Protein AF-A0AB36J383-F1 (afdb_monomer_lite)

pLDDT: mean 84.08, std 19.41, range [30.25, 98.44]

Radius of gyration: 84.22 Å; chains: 1; bounding box: 185×67×199 Å

Sequence (248 aa):
MITEPAKTFTRMFRGYDPAAVDAHIEVLTTKQKLLLDDVESLRARLRESGDETAALRKEVAVLTDTSPSPHAMQKRMAKMLRRAVDEVSEMQAEAKTEAEALIAAAEAEAEATRRRREEMLADMAAQQKALEAEYQETKEKLEAELATLRDDAERAREQLLADAKQRADRDRDEARRAVDVASQQRIKILEHLMGVYRDLEAVPGALEAAYQERDNLSERNSETSHETSHETNSAVPLDGKVGAGSTH

Structure (mmCIF, N/CA/C/O backbone):
data_AF-A0AB36J383-F1
#
_entry.id   AF-A0AB36J383-F1
#
loop_
_atom_site.group_PDB
_atom_site.id
_atom_site.type_symbol
_atom_site.label_atom_id
_atom_site.label_alt_id
_atom_site.label_comp_id
_atom_site.label_asym_id
_atom_site.label_entity_id
_atom_site.label_seq_id
_atom_site.pdbx_PDB_ins_code
_atom_site.Cartn_x
_atom_site.Cartn_y
_atom_site.Cartn_z
_atom_site.occupancy
_atom_site.B_iso_or_equiv
_atom_site.auth_seq_id
_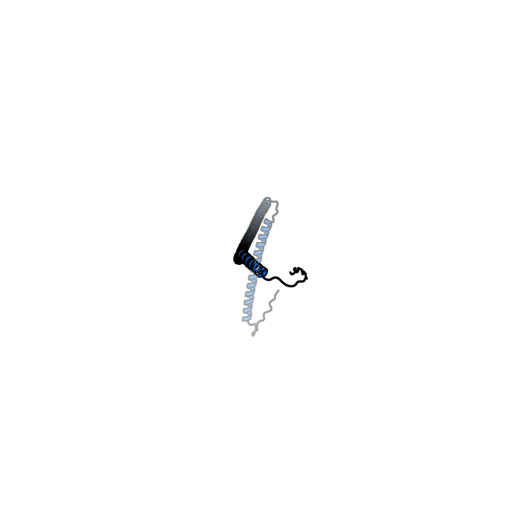atom_site.auth_comp_id
_atom_site.auth_asym_id
_atom_site.auth_atom_id
_atom_site.pdbx_PDB_model_num
ATOM 1 N N . MET A 1 1 ? -74.004 -1.381 41.216 1.00 37.06 1 MET A N 1
ATOM 2 C CA . MET A 1 1 ? -74.380 -2.789 41.468 1.00 37.06 1 MET A CA 1
ATOM 3 C C . MET A 1 1 ? -74.933 -3.353 40.175 1.00 37.06 1 MET A C 1
ATOM 5 O O . MET A 1 1 ? -75.734 -2.665 39.557 1.00 37.06 1 MET A O 1
ATOM 9 N N . ILE A 1 2 ? -74.499 -4.540 39.750 1.00 44.25 2 ILE A N 1
ATOM 10 C CA . ILE A 1 2 ? -75.071 -5.222 38.582 1.00 44.25 2 ILE A CA 1
ATOM 11 C C . ILE A 1 2 ? -76.171 -6.138 39.119 1.00 44.25 2 ILE A C 1
ATOM 13 O O . ILE A 1 2 ? -75.876 -7.161 39.728 1.00 44.25 2 ILE A O 1
ATOM 17 N N . THR A 1 3 ? -77.431 -5.729 38.982 1.00 47.28 3 THR A N 1
ATOM 18 C CA . THR A 1 3 ? -78.583 -6.551 39.373 1.00 47.28 3 THR A CA 1
ATOM 19 C C . THR A 1 3 ? -78.946 -7.473 38.219 1.00 47.28 3 THR A C 1
ATOM 21 O O . THR A 1 3 ? -79.271 -6.990 37.133 1.00 47.28 3 THR A O 1
ATOM 24 N N . GLU A 1 4 ? -78.892 -8.785 38.436 1.00 60.91 4 GLU A N 1
ATOM 25 C CA . GLU A 1 4 ? -79.296 -9.754 37.414 1.00 60.91 4 GLU A CA 1
ATOM 26 C C . GLU A 1 4 ? -80.802 -9.636 37.113 1.00 60.91 4 GLU A C 1
ATOM 28 O O . GLU A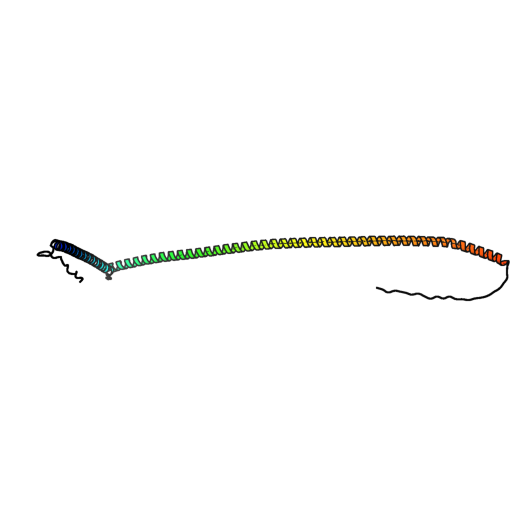 1 4 ? -81.595 -9.402 38.032 1.00 60.91 4 GLU A O 1
ATOM 33 N N . PRO A 1 5 ? -81.222 -9.767 35.841 1.00 64.38 5 PRO A N 1
ATOM 34 C CA . PRO A 1 5 ? -82.627 -9.655 35.466 1.00 64.38 5 PRO A CA 1
ATOM 35 C C . PRO A 1 5 ? -83.448 -10.809 36.056 1.00 64.38 5 PRO A C 1
ATOM 37 O O . PRO A 1 5 ? -83.004 -11.957 36.088 1.00 64.38 5 PRO A O 1
ATOM 40 N N . ALA A 1 6 ? -84.671 -10.507 36.499 1.00 65.19 6 ALA A N 1
ATOM 41 C CA . ALA A 1 6 ? -85.545 -11.478 37.150 1.00 65.19 6 ALA A CA 1
ATOM 42 C C . ALA A 1 6 ? -85.875 -12.667 36.226 1.00 65.19 6 ALA A C 1
ATOM 44 O O . ALA A 1 6 ? -86.450 -12.498 35.149 1.00 65.19 6 ALA A O 1
ATOM 45 N N . LYS A 1 7 ? -85.526 -13.882 36.666 1.00 72.44 7 LYS A N 1
ATOM 46 C CA . LYS A 1 7 ? -85.796 -15.133 35.948 1.00 72.44 7 LYS A CA 1
ATOM 47 C C . LYS A 1 7 ? -87.303 -15.419 35.931 1.00 72.44 7 LYS A C 1
ATOM 49 O O . LYS A 1 7 ? -87.948 -15.424 36.977 1.00 72.44 7 LYS A O 1
ATOM 54 N N . THR A 1 8 ? -87.860 -15.695 34.755 1.00 75.62 8 THR A N 1
ATOM 55 C CA . THR A 1 8 ? -89.252 -16.136 34.591 1.00 75.62 8 THR A CA 1
ATOM 56 C C . THR A 1 8 ? -89.318 -17.651 34.391 1.00 75.62 8 THR A C 1
ATOM 58 O O . THR A 1 8 ? -88.531 -18.223 33.638 1.00 75.62 8 THR A O 1
ATOM 61 N N . PHE A 1 9 ? -90.262 -18.305 35.072 1.00 83.06 9 PHE A N 1
ATOM 62 C CA . PHE A 1 9 ? -90.496 -19.750 34.984 1.00 83.06 9 PHE A CA 1
ATOM 63 C C . PHE A 1 9 ? -91.783 -20.056 34.218 1.00 83.06 9 PHE A C 1
ATOM 65 O O . PHE A 1 9 ? -92.782 -19.340 34.347 1.00 83.06 9 PHE A O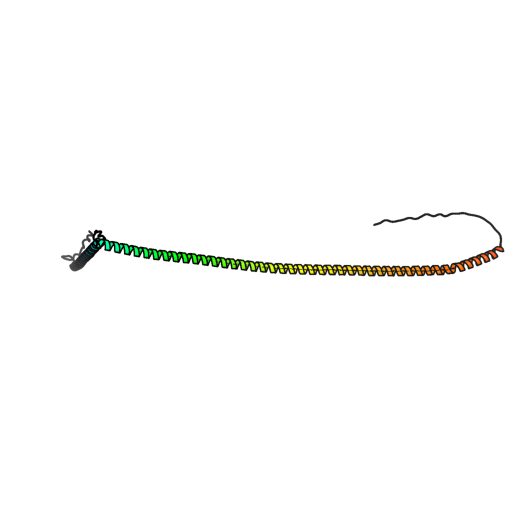 1
ATOM 72 N N . THR A 1 10 ? -91.781 -21.153 33.463 1.00 81.75 10 THR A N 1
ATOM 73 C CA . THR A 1 10 ? -92.971 -21.669 32.778 1.00 81.75 10 THR A CA 1
ATOM 74 C C . THR A 1 10 ? -94.040 -22.069 33.799 1.00 81.75 10 THR A C 1
ATOM 76 O O . THR A 1 10 ? -93.737 -22.667 34.834 1.00 81.75 10 THR A O 1
ATOM 79 N N . ARG A 1 11 ? -95.304 -21.727 33.525 1.00 77.88 11 ARG A N 1
ATOM 80 C CA . ARG A 1 11 ? -96.448 -22.096 34.372 1.00 77.88 11 ARG A CA 1
ATOM 81 C C . ARG A 1 11 ? -97.100 -23.383 33.880 1.00 77.88 11 ARG A C 1
ATOM 83 O O . ARG A 1 11 ? -97.378 -23.516 32.692 1.00 77.88 11 ARG A O 1
ATOM 90 N N . MET A 1 12 ? -97.398 -24.279 34.812 1.00 77.94 12 MET A N 1
ATOM 91 C CA . MET A 1 12 ? -98.223 -25.470 34.609 1.00 77.94 12 MET A CA 1
ATOM 92 C C . MET A 1 12 ? -99.542 -25.341 35.387 1.00 77.94 12 MET A C 1
ATOM 94 O O . MET A 1 12 ? -99.770 -24.368 36.112 1.00 77.94 12 MET A O 1
ATOM 98 N N . PHE A 1 13 ? -100.453 -26.303 35.226 1.00 68.75 13 PHE A N 1
ATOM 99 C CA . PHE A 1 13 ? -101.738 -26.278 35.926 1.00 68.75 13 PHE A CA 1
ATOM 100 C C . PHE A 1 13 ? -101.525 -26.229 37.452 1.00 68.75 13 PHE A C 1
ATOM 102 O O . PHE A 1 13 ? -100.988 -27.162 38.041 1.00 68.75 13 PHE A O 1
ATOM 109 N N . ARG A 1 14 ? -101.974 -25.130 38.078 1.00 72.75 14 ARG A N 1
ATOM 110 C CA . ARG A 1 14 ? -101.832 -24.795 39.514 1.00 72.75 14 ARG A CA 1
ATOM 111 C C . ARG A 1 14 ? -100.426 -24.394 40.011 1.00 72.75 14 ARG A C 1
ATOM 113 O O . ARG A 1 14 ? -100.256 -24.317 41.224 1.00 72.75 14 ARG A O 1
ATOM 120 N N . GLY A 1 15 ? -99.454 -24.053 39.156 1.00 83.62 15 GLY A N 1
ATOM 121 C CA . GLY A 1 15 ? -98.155 -23.559 39.651 1.00 83.62 15 GLY A CA 1
ATOM 122 C C . GLY A 1 15 ? -97.123 -23.152 38.596 1.00 83.62 15 GLY A C 1
ATOM 123 O O . GLY A 1 15 ? -97.417 -23.066 37.406 1.00 83.62 15 GLY A O 1
ATOM 124 N N . TYR A 1 16 ? -95.893 -22.901 39.047 1.00 87.38 16 TYR A N 1
ATOM 125 C CA . TYR A 1 16 ? -94.706 -22.974 38.188 1.00 87.38 16 TYR A CA 1
ATOM 126 C C . TYR A 1 16 ? -94.271 -24.436 38.046 1.00 87.38 16 TYR A C 1
ATOM 128 O O . TYR A 1 16 ? -94.631 -25.263 38.882 1.00 87.38 16 TYR A O 1
ATOM 136 N N . ASP A 1 17 ? -93.516 -24.754 36.997 1.00 86.38 17 ASP A N 1
ATOM 137 C CA . ASP A 1 17 ? -92.866 -26.060 36.867 1.00 86.38 17 ASP A CA 1
ATOM 138 C C . ASP A 1 17 ? -91.877 -26.288 38.034 1.00 86.38 17 ASP A C 1
ATOM 140 O O . ASP A 1 17 ? -90.892 -25.548 38.125 1.00 86.38 17 ASP A O 1
ATOM 144 N N . PRO A 1 18 ? -92.118 -27.269 38.932 1.00 84.69 18 PRO A N 1
ATOM 145 C CA . PRO A 1 18 ? -91.258 -27.489 40.090 1.00 84.69 18 PRO A CA 1
ATOM 146 C C . PRO A 1 18 ? -89.840 -27.887 39.677 1.00 84.69 18 PRO A C 1
ATOM 148 O O . PRO A 1 18 ? -88.890 -27.361 40.242 1.00 84.69 18 PRO A O 1
ATOM 151 N N . ALA A 1 19 ? -89.670 -28.702 38.628 1.00 85.00 19 ALA A N 1
ATOM 152 C CA . ALA A 1 19 ? -88.347 -29.149 38.194 1.00 85.00 19 ALA A CA 1
ATOM 153 C C . ALA A 1 19 ? -87.480 -27.979 37.692 1.00 85.00 19 ALA A C 1
ATOM 155 O O . ALA A 1 19 ? -86.286 -27.911 37.981 1.00 85.00 19 ALA A O 1
ATOM 156 N N . ALA A 1 20 ? -88.087 -27.020 36.986 1.00 84.62 20 ALA A N 1
ATOM 157 C CA . ALA A 1 20 ? -87.402 -25.809 36.536 1.00 84.62 20 ALA A CA 1
ATOM 158 C C . ALA A 1 20 ? -87.056 -24.849 37.691 1.00 84.62 20 ALA A C 1
ATOM 160 O O . ALA A 1 20 ? -86.041 -24.152 37.618 1.00 84.62 20 ALA A O 1
ATOM 161 N N . VAL A 1 21 ? -87.886 -24.796 38.739 1.00 88.19 21 VAL A N 1
ATOM 162 C CA . VAL A 1 21 ? -87.641 -23.978 39.938 1.00 88.19 21 VAL A CA 1
ATOM 163 C C . VAL A 1 21 ? -86.549 -24.599 40.807 1.00 88.19 21 VAL A C 1
ATOM 165 O O . VAL A 1 21 ? -85.600 -23.898 41.155 1.00 88.19 21 VAL A O 1
ATOM 168 N N . ASP A 1 22 ? -86.624 -25.899 41.091 1.00 88.25 22 ASP A N 1
ATOM 169 C CA . ASP A 1 22 ? -85.655 -26.619 41.922 1.00 88.25 22 ASP A CA 1
ATOM 170 C C . ASP A 1 22 ? -84.254 -26.579 41.294 1.00 88.25 22 ASP A C 1
ATOM 172 O O . ASP A 1 22 ? -83.299 -26.165 41.950 1.00 88.25 22 ASP A O 1
ATOM 176 N N . ALA A 1 23 ? -84.136 -26.836 39.984 1.00 87.44 23 ALA A N 1
ATOM 177 C CA . ALA A 1 23 ? -82.872 -26.688 39.258 1.00 87.44 23 ALA A CA 1
ATOM 178 C C . ALA A 1 23 ? -82.306 -25.251 39.314 1.00 87.44 23 ALA A C 1
ATOM 180 O O . ALA A 1 23 ? -81.091 -25.049 39.301 1.00 87.44 23 ALA A O 1
ATOM 181 N N . HIS A 1 24 ? -83.159 -24.221 39.399 1.00 88.56 24 HIS A N 1
ATOM 182 C CA . HIS A 1 24 ? -82.689 -22.845 39.579 1.00 88.56 24 HIS A CA 1
ATOM 183 C C . HIS A 1 24 ? -82.267 -22.546 41.023 1.00 88.56 24 HIS A C 1
ATOM 185 O O . HIS A 1 24 ? -81.306 -21.803 41.223 1.00 88.56 24 HIS A O 1
ATOM 191 N N . ILE A 1 25 ? -82.932 -23.136 42.020 1.00 91.44 25 ILE A N 1
ATOM 192 C CA . ILE A 1 25 ? -82.521 -23.066 43.429 1.00 91.44 25 ILE A CA 1
ATOM 193 C C . ILE A 1 25 ? -81.164 -23.758 43.615 1.00 91.44 25 ILE A C 1
ATOM 195 O O . ILE A 1 25 ? -80.295 -23.212 44.294 1.00 91.44 25 ILE A O 1
ATOM 199 N N . GLU A 1 26 ? -80.919 -24.893 42.960 1.00 92.31 26 GLU A N 1
ATOM 200 C CA . GLU A 1 26 ? -79.601 -25.539 42.938 1.00 92.31 26 GLU A CA 1
ATOM 201 C C . GLU A 1 26 ? -78.532 -24.616 42.334 1.00 92.31 26 GLU A C 1
ATOM 203 O O . GLU A 1 26 ? -77.522 -24.350 42.984 1.00 92.31 26 GLU A O 1
ATOM 208 N N . VAL A 1 27 ? -78.783 -24.015 41.164 1.00 90.69 27 VAL A N 1
ATOM 209 C CA . VAL A 1 27 ? -77.848 -23.053 40.544 1.00 90.69 27 VAL A CA 1
ATOM 210 C C . VAL A 1 27 ? -77.588 -21.835 41.444 1.00 90.69 27 VAL A C 1
ATOM 212 O O . VAL A 1 27 ? -76.434 -21.422 41.607 1.00 90.69 27 VAL A O 1
ATOM 215 N N . LEU A 1 28 ? -78.625 -21.264 42.068 1.00 92.12 28 LEU A N 1
ATOM 216 C CA . LEU A 1 28 ? -78.482 -20.131 42.988 1.00 92.12 28 LEU A CA 1
ATOM 217 C C . LEU A 1 28 ? -77.728 -20.512 44.265 1.00 92.12 28 LEU A C 1
ATOM 219 O O . LEU A 1 28 ? -76.883 -19.741 44.710 1.00 92.12 28 LEU A O 1
ATOM 223 N N . THR A 1 29 ? -77.973 -21.692 44.836 1.00 93.56 29 THR A N 1
ATOM 224 C CA . THR A 1 29 ? -77.274 -22.147 46.048 1.00 93.56 29 THR A CA 1
ATOM 225 C C . THR A 1 29 ? -75.822 -22.532 45.767 1.00 93.56 29 THR A C 1
ATOM 227 O O . THR A 1 29 ? -74.959 -22.216 46.585 1.00 93.56 29 THR A O 1
ATOM 230 N N . THR A 1 30 ? -75.499 -23.113 44.604 1.00 94.44 30 THR A N 1
ATOM 231 C CA . THR A 1 30 ? -74.097 -23.303 44.184 1.00 94.44 30 THR A CA 1
ATOM 232 C C . THR A 1 30 ? -73.389 -21.971 43.954 1.00 94.44 30 THR A C 1
ATOM 234 O O . THR A 1 30 ? -72.262 -21.794 44.410 1.00 94.44 30 THR A O 1
ATOM 237 N N . LYS A 1 31 ? -74.064 -20.995 43.332 1.00 93.88 31 LYS A N 1
ATOM 238 C CA . LYS A 1 31 ? -73.521 -19.646 43.127 1.00 93.88 31 LYS A CA 1
ATOM 239 C C . LYS A 1 31 ? -73.322 -18.903 44.448 1.00 93.88 31 LYS A C 1
ATOM 241 O O . LYS A 1 31 ? -72.315 -18.229 44.618 1.00 93.88 31 LYS A O 1
ATOM 246 N N . GLN A 1 32 ? -74.257 -19.031 45.388 1.00 94.44 32 GLN A N 1
ATOM 247 C CA . GLN A 1 32 ? -74.148 -18.421 46.710 1.00 94.44 32 GLN A CA 1
ATOM 248 C C . GLN A 1 32 ? -72.986 -19.019 47.510 1.00 94.44 32 GLN A C 1
ATOM 250 O O . GLN A 1 32 ? -72.265 -18.260 48.146 1.00 94.44 32 GLN A O 1
ATOM 255 N N . LYS A 1 33 ? -72.775 -20.343 47.451 1.00 95.62 33 LYS A N 1
ATOM 256 C CA . LYS A 1 33 ? -71.599 -20.995 48.050 1.00 95.62 33 LYS A CA 1
ATOM 257 C C . LYS A 1 33 ? -70.304 -20.458 47.443 1.00 95.62 33 LYS A C 1
ATOM 259 O O . LYS A 1 33 ? -69.498 -19.912 48.181 1.00 95.62 33 LYS A O 1
ATOM 264 N N . LEU A 1 34 ? -70.185 -20.464 46.113 1.00 95.81 34 LEU A N 1
ATOM 265 C CA . LEU A 1 34 ? -69.013 -19.927 45.410 1.00 95.81 34 LEU A CA 1
ATOM 266 C C . LEU A 1 34 ? -68.716 -18.465 45.791 1.00 95.81 34 LEU A C 1
ATOM 268 O O . LEU A 1 34 ? -67.571 -18.122 46.054 1.00 95.81 34 LEU A O 1
ATOM 272 N N . LEU A 1 35 ? -69.740 -17.611 45.892 1.00 95.62 35 LEU A N 1
ATOM 273 C CA . LEU A 1 35 ? -69.567 -16.216 46.318 1.00 95.62 35 LEU A CA 1
ATOM 274 C C . LEU A 1 35 ? -69.161 -16.070 47.795 1.00 95.62 35 LEU A C 1
ATOM 276 O O . LEU A 1 35 ? -68.495 -15.095 48.140 1.00 95.62 35 LEU A O 1
ATOM 280 N N . LEU A 1 36 ? -69.565 -16.992 48.674 1.00 96.50 36 LEU A N 1
ATOM 281 C CA . LEU A 1 36 ? -69.103 -17.018 50.064 1.00 96.50 36 LEU A CA 1
ATOM 282 C C . LEU A 1 36 ? -67.640 -17.471 50.135 1.00 96.50 36 LEU A C 1
ATOM 284 O O . LEU A 1 36 ? -66.838 -16.780 50.763 1.00 96.50 36 LEU A O 1
ATOM 288 N N . ASP A 1 37 ? -67.289 -18.544 49.425 1.00 96.81 37 ASP A N 1
ATOM 289 C CA . ASP A 1 37 ? -65.925 -19.076 49.332 1.00 96.81 37 ASP A CA 1
ATOM 290 C C . ASP A 1 37 ? -64.955 -18.015 48.762 1.00 96.81 37 ASP A C 1
ATOM 292 O O . ASP A 1 37 ? -63.882 -17.776 49.322 1.00 96.81 37 ASP A O 1
ATOM 296 N N . ASP A 1 38 ? -65.364 -17.286 47.714 1.00 95.94 38 ASP A N 1
ATOM 297 C CA . ASP A 1 38 ? -64.617 -16.154 47.145 1.00 95.94 38 ASP A CA 1
ATOM 298 C C . ASP A 1 38 ? -64.430 -15.012 48.159 1.00 95.94 38 ASP A C 1
ATOM 300 O O . ASP A 1 38 ? -63.336 -14.455 48.286 1.00 95.94 38 ASP A O 1
ATOM 304 N N . VAL A 1 39 ? -65.475 -14.650 48.913 1.00 96.69 39 VAL A N 1
ATOM 305 C CA . VAL A 1 39 ? -65.394 -13.598 49.943 1.00 96.69 39 VAL A CA 1
ATOM 306 C C . VAL A 1 39 ? -64.484 -14.015 51.101 1.00 96.69 39 VAL A C 1
ATOM 308 O O . VAL A 1 39 ? -63.754 -13.175 51.633 1.00 96.69 39 VAL A O 1
ATOM 311 N N . GLU A 1 40 ? -64.486 -15.287 51.496 1.00 97.00 40 GLU A N 1
ATOM 312 C CA . GLU A 1 40 ? -63.572 -15.812 52.514 1.00 97.00 40 GLU A CA 1
ATOM 313 C C . GLU A 1 40 ? -62.123 -15.861 52.010 1.00 97.00 40 GLU A C 1
ATOM 315 O O . GLU A 1 40 ? -61.224 -15.392 52.714 1.00 97.00 40 GLU A O 1
ATOM 320 N N . SER A 1 41 ? -61.899 -16.285 50.763 1.00 96.12 41 SER A N 1
ATOM 321 C CA . SER A 1 41 ? -60.591 -16.251 50.094 1.00 96.12 41 SER A CA 1
ATOM 322 C C . SER A 1 41 ? -60.021 -14.829 50.002 1.00 96.12 41 SER A C 1
ATOM 324 O O . SER A 1 41 ? -58.881 -14.571 50.398 1.00 96.12 41 SER A O 1
ATOM 326 N N . LEU A 1 42 ? -60.834 -13.854 49.578 1.00 96.19 42 LEU A N 1
ATOM 327 C CA . LEU A 1 42 ? -60.437 -12.443 49.528 1.00 96.19 42 LEU A CA 1
ATOM 328 C C . LEU A 1 42 ? -60.136 -11.871 50.921 1.00 96.19 42 LEU A C 1
ATOM 330 O O . LEU A 1 42 ? -59.195 -11.091 51.070 1.00 96.19 42 LEU A O 1
ATOM 334 N N . ARG A 1 43 ? -60.882 -12.274 51.960 1.00 96.69 43 ARG A N 1
ATOM 335 C CA . ARG A 1 43 ? -60.596 -11.890 53.354 1.00 96.69 43 ARG A CA 1
ATOM 336 C C . ARG A 1 43 ? -59.298 -12.502 53.877 1.00 96.69 43 ARG A C 1
ATOM 338 O O . ARG A 1 43 ? -58.590 -11.823 54.618 1.00 96.69 43 ARG A O 1
ATOM 345 N N . ALA A 1 44 ? -58.979 -13.743 53.509 1.00 96.75 44 ALA A N 1
ATOM 346 C CA . ALA A 1 44 ? -57.712 -14.380 53.862 1.00 96.75 44 ALA A CA 1
ATOM 347 C C . ALA A 1 44 ? -56.530 -13.637 53.219 1.00 96.75 44 ALA A C 1
ATOM 349 O O . ALA A 1 44 ? -55.647 -13.169 53.936 1.00 96.75 44 ALA A O 1
ATOM 350 N N . ARG A 1 45 ? -56.587 -13.399 51.902 1.00 95.94 45 ARG A N 1
ATOM 351 C CA . ARG A 1 45 ? -55.563 -12.643 51.155 1.00 95.94 45 ARG A CA 1
ATOM 352 C C . ARG A 1 45 ? -55.386 -11.206 51.660 1.00 95.94 45 ARG A C 1
ATOM 354 O O . ARG A 1 45 ? -54.272 -10.693 51.694 1.00 95.94 45 ARG A O 1
ATOM 361 N N . LEU A 1 46 ? -56.471 -10.548 52.080 1.00 97.06 46 LEU A N 1
ATOM 362 C CA . LEU A 1 46 ? -56.406 -9.207 52.671 1.00 97.06 46 LEU A CA 1
ATOM 363 C C . LEU A 1 46 ? -55.707 -9.202 54.041 1.00 97.06 46 LEU A C 1
ATOM 365 O O . LEU A 1 46 ? -55.007 -8.242 54.355 1.00 97.06 46 LEU A O 1
ATOM 369 N N . ARG A 1 47 ? -55.882 -10.254 54.855 1.00 96.62 47 ARG A N 1
ATOM 370 C CA . ARG A 1 47 ? -55.165 -10.408 56.133 1.00 96.62 47 ARG A CA 1
ATOM 371 C C . ARG A 1 47 ? -53.682 -10.672 55.908 1.00 96.62 47 ARG A C 1
ATOM 373 O O . ARG A 1 47 ? -52.874 -9.956 56.478 1.00 96.62 47 ARG A O 1
ATOM 380 N N . GLU A 1 48 ? -53.355 -11.616 55.030 1.00 96.81 48 GLU A N 1
ATOM 381 C CA . GLU A 1 48 ? -51.980 -11.962 54.647 1.00 96.81 48 GLU A CA 1
ATOM 382 C C . GLU A 1 48 ? -51.202 -10.724 54.173 1.00 96.81 48 GLU A C 1
ATOM 384 O O . GLU A 1 48 ? -50.192 -10.360 54.771 1.00 96.81 48 GLU A O 1
ATOM 389 N N . SER A 1 49 ? -51.750 -9.973 53.211 1.00 95.44 49 SER A N 1
ATOM 390 C CA . SER A 1 49 ? -51.161 -8.702 52.763 1.00 95.44 49 SER A CA 1
ATOM 391 C C . SER A 1 49 ? -51.108 -7.640 53.879 1.00 95.44 49 SER A C 1
ATOM 393 O O . SER A 1 49 ? -50.171 -6.841 53.965 1.00 95.44 49 SER A O 1
ATOM 395 N N . GLY A 1 50 ? -52.087 -7.632 54.789 1.00 95.69 50 GLY A N 1
ATOM 396 C CA . GLY A 1 50 ? -52.069 -6.797 55.991 1.00 95.69 50 GLY A CA 1
ATOM 397 C C . GLY A 1 50 ? -50.870 -7.093 56.898 1.00 95.69 50 GLY A C 1
ATOM 398 O O . GLY A 1 50 ? -50.163 -6.163 57.297 1.00 95.69 50 GLY A O 1
ATOM 399 N N . ASP A 1 51 ? -50.603 -8.370 57.163 1.00 95.62 51 ASP A N 1
ATOM 400 C CA . ASP A 1 51 ? -49.494 -8.837 57.996 1.00 95.62 51 ASP A CA 1
ATOM 401 C C . ASP A 1 51 ? -48.132 -8.609 57.317 1.00 95.62 51 ASP A C 1
ATOM 403 O O . ASP A 1 51 ? -47.202 -8.120 57.966 1.00 95.62 51 ASP A O 1
ATOM 407 N N . GLU A 1 52 ? -48.028 -8.826 56.001 1.00 94.94 52 GLU A N 1
ATOM 408 C CA . GLU A 1 52 ? -46.852 -8.458 55.197 1.00 94.94 52 GLU A CA 1
ATOM 409 C C . GLU A 1 52 ? -46.544 -6.957 55.297 1.00 94.94 52 GLU A C 1
ATOM 411 O O . GLU A 1 52 ? -45.418 -6.568 55.619 1.00 94.94 52 GLU A O 1
ATOM 416 N N . THR A 1 53 ? -47.540 -6.081 55.096 1.00 94.19 53 THR A N 1
ATOM 417 C CA . THR A 1 53 ? -47.313 -4.629 55.226 1.00 94.19 53 THR A CA 1
ATOM 418 C C . THR A 1 53 ? -46.962 -4.224 56.658 1.00 94.19 53 THR A C 1
ATOM 420 O O . THR A 1 53 ? -46.212 -3.266 56.855 1.00 94.19 53 THR A O 1
ATOM 423 N N . ALA A 1 54 ? -47.455 -4.935 57.676 1.00 93.25 54 ALA A N 1
ATOM 424 C CA . ALA A 1 54 ? -47.069 -4.709 59.066 1.00 93.25 54 ALA A CA 1
ATOM 425 C C . ALA A 1 54 ? -45.625 -5.163 59.356 1.00 93.25 54 ALA A C 1
ATOM 427 O O . ALA A 1 54 ? -44.919 -4.482 60.104 1.00 93.25 54 ALA A O 1
ATOM 428 N N . ALA A 1 55 ? -45.167 -6.266 58.758 1.00 91.81 55 ALA A N 1
ATOM 429 C CA . ALA A 1 55 ? -43.783 -6.729 58.841 1.00 91.81 55 ALA A CA 1
ATOM 430 C C . ALA A 1 55 ? -42.822 -5.754 58.139 1.00 91.81 55 ALA A C 1
ATOM 432 O O . ALA A 1 55 ? -41.885 -5.260 58.770 1.00 91.81 55 ALA A O 1
ATOM 433 N N . LEU A 1 56 ? -43.118 -5.373 56.892 1.00 88.00 56 LEU A N 1
ATOM 434 C CA . LEU A 1 56 ? -42.327 -4.406 56.124 1.00 88.00 56 LEU A CA 1
ATOM 435 C C . LEU A 1 56 ? -42.249 -3.040 56.823 1.00 88.00 56 LEU A C 1
ATOM 437 O O . LEU A 1 56 ? -41.177 -2.446 56.886 1.00 88.00 56 LEU A O 1
ATOM 441 N N . ARG A 1 57 ? -43.340 -2.549 57.433 1.00 87.31 57 ARG A N 1
ATOM 442 C CA . ARG A 1 57 ? -43.307 -1.310 58.241 1.00 87.31 57 ARG A CA 1
ATOM 443 C C . ARG A 1 57 ? -42.355 -1.406 59.438 1.00 87.31 57 ARG A C 1
ATOM 445 O O . ARG A 1 57 ? -41.689 -0.419 59.743 1.00 87.31 57 ARG A O 1
ATOM 452 N N . LYS A 1 58 ? -42.272 -2.561 60.112 1.00 84.75 58 LYS A N 1
ATOM 453 C CA . LYS A 1 58 ? -41.325 -2.778 61.223 1.00 84.75 58 LYS A CA 1
ATOM 454 C C . LYS A 1 58 ? -39.881 -2.802 60.726 1.00 84.75 58 LYS A C 1
ATOM 456 O O . LYS A 1 58 ? -39.019 -2.197 61.355 1.00 84.75 58 LYS A O 1
ATOM 461 N N . GLU A 1 59 ? -39.617 -3.450 59.593 1.00 78.69 59 GLU A N 1
ATOM 462 C CA . GLU A 1 59 ? -38.282 -3.468 58.990 1.00 78.69 59 GLU A CA 1
ATOM 463 C C . GLU A 1 59 ? -37.849 -2.070 58.529 1.00 78.69 59 GLU A C 1
ATOM 465 O O . GLU A 1 59 ? -36.751 -1.627 58.868 1.00 78.69 59 GLU A O 1
ATOM 470 N N . VAL A 1 60 ? -38.733 -1.329 57.851 1.00 80.50 60 VAL A N 1
ATOM 471 C CA . VAL A 1 60 ? -38.504 0.075 57.479 1.00 80.50 60 VAL A CA 1
ATOM 472 C C . VAL A 1 60 ? -38.223 0.921 58.719 1.00 80.50 60 VAL A C 1
ATOM 474 O O . VAL A 1 60 ? -37.243 1.655 58.720 1.00 80.50 60 VAL A O 1
ATOM 477 N N . ALA A 1 61 ? -38.982 0.774 59.810 1.00 77.12 61 ALA A N 1
ATOM 478 C CA . ALA A 1 61 ? -38.697 1.493 61.055 1.00 77.12 61 ALA A CA 1
ATOM 479 C C . ALA A 1 61 ? -37.289 1.190 61.613 1.00 77.12 61 ALA A C 1
ATOM 481 O O . ALA A 1 61 ? -36.615 2.103 62.075 1.00 77.12 61 ALA A O 1
ATOM 482 N N . VAL A 1 62 ? -36.807 -0.054 61.511 1.00 71.56 62 VAL A N 1
ATOM 483 C CA . VAL A 1 62 ? -35.447 -0.461 61.931 1.00 71.56 62 VAL A CA 1
ATOM 484 C C . VAL A 1 62 ? -34.350 -0.004 60.953 1.00 71.56 62 VAL A C 1
ATOM 486 O O . VAL A 1 62 ? -33.198 0.171 61.355 1.00 71.56 62 VAL A O 1
ATOM 489 N N . LEU A 1 63 ? -34.666 0.171 59.668 1.00 66.06 63 LEU A N 1
ATOM 490 C CA . LEU A 1 63 ? -33.740 0.670 58.640 1.00 66.06 63 LEU A CA 1
ATOM 491 C C . LEU A 1 63 ? -33.665 2.203 58.594 1.00 66.06 63 LEU A C 1
ATOM 493 O O . LEU A 1 63 ? -32.629 2.751 58.217 1.00 66.06 63 LEU A O 1
ATOM 497 N N . THR A 1 64 ? -34.751 2.876 58.969 1.00 67.44 64 THR A N 1
ATOM 498 C CA . THR A 1 64 ? -34.904 4.336 59.026 1.00 67.44 64 THR A CA 1
ATOM 499 C C . THR A 1 64 ? -34.672 4.885 60.439 1.00 67.44 64 THR A C 1
ATOM 501 O O . THR A 1 64 ? -34.759 6.093 60.635 1.00 67.44 64 THR A O 1
ATOM 504 N N . ASP A 1 65 ? -34.325 4.046 61.422 1.00 66.75 65 ASP A N 1
ATOM 505 C CA . ASP A 1 65 ? -33.970 4.515 62.762 1.00 66.75 65 ASP A CA 1
ATOM 506 C C . ASP A 1 65 ? -32.689 5.370 62.729 1.00 66.75 65 ASP A C 1
ATOM 508 O O . ASP A 1 65 ? -31.558 4.875 62.704 1.00 66.75 65 ASP A O 1
ATOM 512 N N . THR A 1 66 ? -32.877 6.690 62.721 1.00 65.25 66 THR A N 1
ATOM 513 C CA . THR A 1 66 ? -31.815 7.695 62.828 1.00 65.25 66 THR A CA 1
ATOM 514 C C . THR A 1 66 ? -31.479 8.040 64.281 1.00 65.25 66 THR A C 1
ATOM 516 O O . THR A 1 66 ? -30.878 9.086 64.527 1.00 65.25 66 THR A O 1
ATOM 519 N N . SER A 1 67 ? -31.880 7.202 65.243 1.00 64.19 67 SER A N 1
ATOM 520 C CA . SER A 1 67 ? -31.548 7.341 66.660 1.00 64.19 67 SER A CA 1
ATOM 521 C C . SER A 1 67 ? -30.055 7.635 66.871 1.00 64.19 67 SER A C 1
ATOM 523 O O . SER A 1 67 ? -29.203 6.961 66.282 1.00 64.19 67 SER A O 1
ATOM 525 N N . PRO A 1 68 ? -29.701 8.578 67.768 1.00 65.81 68 PRO A N 1
ATOM 526 C CA . PRO A 1 68 ? -28.316 8.837 68.157 1.00 65.81 68 PRO A CA 1
ATOM 527 C C . PRO A 1 68 ? -27.711 7.704 69.011 1.00 65.81 68 PRO A C 1
ATOM 529 O O . PRO A 1 68 ? -26.622 7.864 69.558 1.00 65.81 68 PRO A O 1
ATOM 532 N N . SER A 1 69 ? -28.397 6.562 69.164 1.00 76.00 69 SER A N 1
ATOM 533 C CA . SER A 1 69 ? -27.831 5.401 69.849 1.00 76.00 69 SER A CA 1
ATOM 534 C C . SER A 1 69 ? -26.557 4.908 69.134 1.00 76.00 69 SER A C 1
ATOM 536 O O . SER A 1 69 ? -26.551 4.769 67.903 1.00 76.00 69 SER A O 1
ATOM 538 N N . PRO A 1 70 ? -25.478 4.575 69.873 1.00 77.06 70 PRO A N 1
ATOM 539 C CA . PRO A 1 70 ? -24.219 4.143 69.263 1.00 77.06 70 PRO A CA 1
ATOM 540 C C . PRO A 1 70 ? -24.368 2.946 68.314 1.00 77.06 70 PRO A C 1
ATOM 542 O O . PRO A 1 70 ? -23.688 2.879 67.291 1.00 77.06 70 PRO A O 1
ATOM 545 N N . HIS A 1 71 ? -25.289 2.024 68.611 1.00 77.88 71 HIS A N 1
ATOM 546 C CA . HIS A 1 71 ? -25.514 0.829 67.800 1.00 77.88 71 HIS A CA 1
ATOM 547 C C . HIS A 1 71 ? -26.200 1.134 66.455 1.00 77.88 71 HIS A C 1
ATOM 549 O O . HIS A 1 71 ? -25.789 0.595 65.425 1.00 77.88 71 HIS A O 1
ATOM 555 N N . ALA A 1 72 ? -27.185 2.043 66.424 1.00 77.44 72 ALA A N 1
ATOM 556 C CA . ALA A 1 72 ? -27.806 2.489 65.173 1.00 77.44 72 ALA A CA 1
ATOM 557 C C . ALA A 1 72 ? -26.784 3.204 64.271 1.00 77.44 72 ALA A C 1
ATOM 559 O O . ALA A 1 72 ? -26.693 2.917 63.073 1.00 77.44 72 ALA A O 1
ATOM 560 N N . MET A 1 73 ? -25.933 4.056 64.858 1.00 80.94 73 MET A N 1
ATOM 561 C CA . MET A 1 73 ? -24.844 4.719 64.133 1.00 80.94 73 MET A CA 1
ATOM 562 C C . MET A 1 73 ? -23.816 3.719 63.581 1.00 80.94 73 MET A C 1
ATOM 564 O O . MET A 1 73 ? -23.465 3.811 62.405 1.00 80.94 73 MET A O 1
ATOM 568 N N . GLN A 1 74 ? -23.388 2.726 64.372 1.00 85.19 74 GLN A N 1
ATOM 569 C CA . GLN A 1 74 ? -22.500 1.646 63.915 1.00 85.19 74 GLN A CA 1
ATOM 570 C C . GLN A 1 74 ? -23.105 0.861 62.744 1.00 85.19 74 GLN A C 1
ATOM 572 O O . GLN A 1 74 ? -22.436 0.665 61.730 1.00 85.19 74 GLN A O 1
ATOM 577 N N . LYS A 1 75 ? -24.380 0.459 62.838 1.00 84.00 75 LYS A N 1
ATOM 578 C CA . LYS A 1 75 ? -25.085 -0.274 61.773 1.00 84.00 75 LYS A CA 1
ATOM 579 C C . LYS A 1 75 ? -25.193 0.554 60.486 1.00 84.00 75 LYS A C 1
ATOM 581 O O . LYS A 1 75 ? -24.956 0.027 59.397 1.00 84.00 75 LYS A O 1
ATOM 586 N N . ARG A 1 76 ? -25.486 1.857 60.596 1.00 82.38 76 ARG A N 1
ATOM 587 C CA . ARG A 1 76 ? -25.511 2.782 59.449 1.00 82.38 76 ARG A CA 1
ATOM 588 C C . ARG A 1 76 ? -24.126 2.945 58.823 1.00 82.38 76 ARG A C 1
ATOM 590 O O . ARG A 1 76 ? -24.012 2.900 57.601 1.00 82.38 76 ARG A O 1
ATOM 597 N N . MET A 1 77 ? -23.085 3.099 59.641 1.00 87.06 77 MET A N 1
ATOM 598 C CA . MET A 1 77 ? -21.709 3.261 59.167 1.00 87.06 77 MET A CA 1
ATOM 599 C C . MET A 1 77 ? -21.194 1.985 58.491 1.00 87.06 77 MET A C 1
ATOM 601 O O . MET A 1 77 ? -20.623 2.070 57.413 1.00 87.06 77 MET A O 1
ATOM 605 N N . ALA A 1 78 ? -21.494 0.802 59.036 1.00 90.00 78 ALA A N 1
ATOM 606 C CA . ALA A 1 78 ? -21.184 -0.478 58.399 1.00 90.00 78 ALA A CA 1
ATOM 607 C C . ALA A 1 78 ? -21.892 -0.645 57.040 1.00 90.00 78 ALA A C 1
ATOM 609 O O . ALA A 1 78 ? -21.263 -1.071 56.074 1.00 90.00 78 ALA A O 1
ATOM 610 N N . LYS A 1 79 ? -23.175 -0.259 56.927 1.00 89.06 79 LYS A N 1
ATOM 611 C CA . LYS A 1 79 ? -23.903 -0.279 55.643 1.00 89.06 79 LYS A CA 1
ATOM 612 C C . LYS A 1 79 ? -23.315 0.707 54.626 1.00 89.06 79 LYS A C 1
ATOM 614 O O . LYS A 1 79 ? -23.217 0.370 53.452 1.00 89.06 79 LYS A O 1
ATOM 619 N N . MET A 1 80 ? -22.916 1.899 55.072 1.00 90.88 80 MET A N 1
ATOM 620 C CA . MET A 1 80 ? -22.289 2.921 54.226 1.00 90.88 80 MET A CA 1
ATOM 621 C C . MET A 1 80 ? -20.898 2.491 53.742 1.00 90.88 80 MET A C 1
ATOM 623 O O . MET A 1 80 ? -20.616 2.614 52.557 1.00 90.88 80 MET A O 1
ATOM 627 N N . LEU A 1 81 ? -20.066 1.928 54.625 1.00 94.44 81 LEU A N 1
ATOM 628 C CA . LEU A 1 81 ? -18.756 1.378 54.267 1.00 94.44 81 LEU A CA 1
ATOM 629 C C . LEU A 1 81 ? -18.884 0.208 53.291 1.00 94.44 81 LEU A C 1
ATOM 631 O O . LEU A 1 81 ? -18.150 0.165 52.313 1.00 94.44 81 LEU A O 1
ATOM 635 N N . ARG A 1 82 ? -19.838 -0.707 53.517 1.00 95.25 82 ARG A N 1
ATOM 636 C CA . ARG A 1 82 ? -20.100 -1.812 52.588 1.00 95.25 82 ARG A CA 1
ATOM 637 C C . ARG A 1 82 ? -20.488 -1.291 51.206 1.00 95.25 82 ARG A C 1
ATOM 639 O O . ARG A 1 82 ? -19.828 -1.641 50.241 1.00 95.25 82 ARG A O 1
ATOM 646 N N . ARG A 1 83 ? -21.458 -0.373 51.136 1.00 95.25 83 ARG A N 1
ATOM 647 C CA . ARG A 1 83 ? -21.868 0.261 49.876 1.00 95.25 83 ARG A CA 1
ATOM 648 C C . ARG A 1 83 ? -20.703 0.960 49.163 1.00 95.25 83 ARG A C 1
ATOM 650 O O . ARG A 1 83 ? -20.578 0.806 47.961 1.00 95.25 83 ARG A O 1
ATOM 657 N N . ALA A 1 84 ? -19.845 1.679 49.887 1.00 96.81 84 ALA A N 1
ATOM 658 C CA . ALA A 1 84 ? -18.679 2.332 49.291 1.00 96.81 84 ALA A CA 1
ATOM 659 C C . ALA A 1 84 ? -17.637 1.325 48.764 1.00 96.81 84 ALA A C 1
ATOM 661 O O . ALA A 1 84 ? -16.997 1.587 47.753 1.00 96.81 84 ALA A O 1
ATOM 662 N N . VAL A 1 85 ? -17.465 0.172 49.422 1.00 97.12 85 VAL A N 1
ATOM 663 C CA . VAL A 1 85 ? -16.608 -0.921 48.925 1.00 97.12 85 VAL A CA 1
ATOM 664 C C . VAL A 1 85 ? -17.219 -1.585 47.690 1.00 97.12 85 VAL A C 1
ATOM 666 O O . VAL A 1 85 ? -16.485 -1.867 46.744 1.00 97.12 85 VAL A O 1
ATOM 669 N N . ASP A 1 86 ? -18.535 -1.798 47.680 1.00 97.19 86 ASP A N 1
ATOM 670 C CA . ASP A 1 86 ? -19.264 -2.358 46.538 1.00 97.19 86 ASP A CA 1
ATOM 671 C C . ASP A 1 86 ? -19.157 -1.402 45.321 1.00 97.19 86 ASP A C 1
ATOM 673 O O . ASP A 1 86 ? -18.649 -1.809 44.279 1.00 97.19 86 ASP A O 1
ATOM 677 N N . GLU A 1 87 ? -19.471 -0.107 45.484 1.00 97.50 87 GLU A N 1
ATOM 678 C CA . GLU A 1 87 ? -19.355 0.932 44.435 1.00 97.50 87 GLU A CA 1
ATOM 679 C C . GLU A 1 87 ? -17.911 1.090 43.912 1.00 97.50 87 GLU A C 1
ATOM 681 O O . GLU A 1 87 ? -17.689 1.188 42.706 1.00 97.50 87 GLU A O 1
ATOM 686 N N . VAL A 1 88 ? -16.894 1.056 44.786 1.00 97.69 88 VAL A N 1
ATOM 687 C CA . VAL A 1 88 ? -15.480 1.078 44.354 1.00 97.69 88 VAL A CA 1
ATOM 688 C C . VAL A 1 88 ? -15.097 -0.198 43.598 1.00 97.69 88 VAL A C 1
ATOM 690 O O . VAL A 1 88 ? -14.262 -0.137 42.695 1.00 97.69 88 VAL A O 1
ATOM 693 N N . SER A 1 89 ? -15.685 -1.347 43.937 1.00 97.00 89 SER A N 1
ATOM 694 C CA . SER A 1 89 ? -15.427 -2.612 43.237 1.00 97.00 89 SER A CA 1
ATOM 695 C C . SER A 1 89 ? -16.059 -2.621 41.843 1.00 97.00 89 SER A C 1
ATOM 697 O O . SER A 1 89 ? -15.414 -3.073 40.897 1.00 97.00 89 SER A O 1
ATOM 699 N N . GLU A 1 90 ? -17.268 -2.070 41.704 1.00 97.44 90 GLU A N 1
ATOM 700 C CA . GLU A 1 90 ? -17.943 -1.844 40.418 1.00 97.44 90 GLU A CA 1
ATOM 701 C C . GLU A 1 90 ? -17.122 -0.889 39.538 1.00 97.44 90 GLU A C 1
ATOM 703 O O . GLU A 1 90 ? -16.689 -1.285 38.457 1.00 97.44 90 GLU A O 1
ATOM 708 N N . MET A 1 91 ? -16.758 0.294 40.049 1.00 97.00 91 MET A N 1
ATOM 709 C CA . MET A 1 91 ? -15.888 1.252 39.345 1.00 97.00 91 MET A CA 1
ATOM 710 C C . MET A 1 91 ? -14.543 0.643 38.912 1.00 97.00 91 MET A C 1
ATOM 712 O O . MET A 1 91 ? -14.033 0.950 37.836 1.00 97.00 91 MET A O 1
ATOM 716 N N . GLN A 1 92 ? -13.932 -0.213 39.741 1.00 98.06 92 GLN A N 1
ATOM 717 C CA . GLN A 1 92 ? -12.685 -0.901 39.384 1.00 98.06 92 GLN A CA 1
ATOM 718 C C . GLN A 1 92 ? -12.878 -1.985 38.321 1.00 98.06 92 GLN A C 1
ATOM 720 O O . GLN A 1 92 ? -11.931 -2.268 37.587 1.00 98.06 92 GLN A O 1
ATOM 725 N N . ALA A 1 93 ? 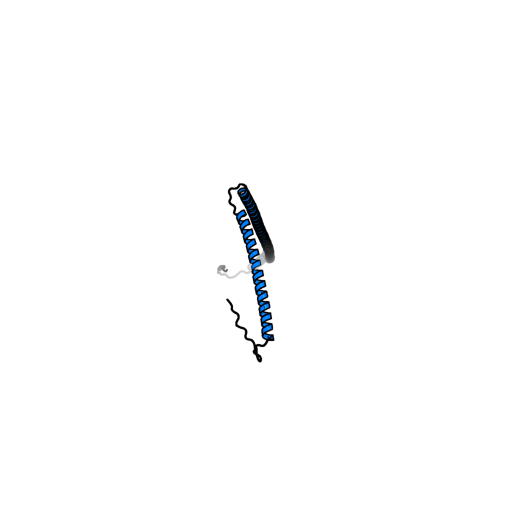-14.047 -2.623 38.256 1.00 97.75 93 ALA A N 1
ATOM 726 C CA . ALA A 1 93 ? -14.373 -3.570 37.196 1.00 97.75 93 ALA A CA 1
ATOM 727 C C . ALA A 1 93 ? -14.601 -2.826 35.873 1.00 97.75 93 ALA A C 1
ATOM 729 O O . ALA A 1 93 ? -13.955 -3.158 34.881 1.00 97.75 93 ALA A O 1
ATOM 730 N N . GLU A 1 94 ? -15.417 -1.769 35.887 1.00 97.00 94 GLU A N 1
ATOM 731 C CA . GLU A 1 94 ? -15.680 -0.908 34.728 1.00 97.00 94 GLU A CA 1
ATOM 732 C C . GLU A 1 94 ? -14.375 -0.334 34.159 1.00 97.00 94 GLU A C 1
ATOM 734 O O . GLU A 1 94 ? -14.043 -0.602 33.004 1.00 97.00 94 GLU A O 1
ATOM 739 N N . ALA A 1 95 ? -13.554 0.320 34.988 1.00 98.00 95 ALA A N 1
ATOM 740 C CA . ALA A 1 95 ? -12.280 0.901 34.559 1.00 98.00 95 ALA A CA 1
ATOM 741 C C . ALA A 1 95 ? -11.291 -0.133 33.980 1.00 98.00 95 ALA A C 1
ATOM 743 O O . ALA A 1 95 ? -10.503 0.202 33.095 1.00 98.00 95 ALA A O 1
ATOM 744 N N . LYS A 1 96 ? -11.323 -1.393 34.444 1.00 97.81 96 LYS A N 1
ATOM 745 C CA . LYS A 1 96 ? -10.539 -2.480 33.830 1.00 97.81 96 LYS A CA 1
ATOM 746 C C . LYS A 1 96 ? -11.092 -2.857 32.463 1.00 97.81 96 LYS A C 1
ATOM 748 O O . LYS A 1 96 ? -10.313 -2.935 31.522 1.00 97.81 96 LYS A O 1
ATOM 753 N N . THR A 1 97 ? -12.409 -3.028 32.331 1.00 98.25 97 THR A N 1
ATOM 754 C CA . THR A 1 97 ? -13.025 -3.351 31.034 1.00 98.25 97 THR A CA 1
ATOM 755 C C . THR A 1 97 ? -12.834 -2.239 30.000 1.00 98.25 97 THR A C 1
ATOM 757 O O . THR A 1 97 ? -12.563 -2.532 28.839 1.00 98.25 97 THR A O 1
ATOM 760 N N . GLU A 1 98 ? -12.880 -0.967 30.410 1.00 97.62 98 GLU A N 1
ATOM 761 C CA . GLU A 1 98 ? -12.575 0.173 29.539 1.00 97.62 98 GLU A CA 1
ATOM 762 C C . GLU A 1 98 ? -11.095 0.208 29.137 1.00 97.62 98 GLU A C 1
ATOM 764 O O . GLU A 1 98 ? -10.782 0.417 27.964 1.00 97.62 98 GLU A O 1
ATOM 769 N N . ALA A 1 99 ? -10.173 -0.043 30.074 1.00 98.25 99 ALA A N 1
ATOM 770 C CA . ALA A 1 99 ? -8.744 -0.114 29.776 1.00 98.25 99 ALA A CA 1
ATOM 771 C C . ALA A 1 99 ? -8.406 -1.278 28.828 1.00 98.25 99 ALA A C 1
ATOM 773 O O . ALA A 1 99 ? -7.663 -1.086 27.867 1.00 98.25 99 ALA A O 1
ATOM 774 N N . GLU A 1 100 ? -8.979 -2.463 29.052 1.00 98.19 100 GLU A N 1
ATOM 775 C CA . GLU A 1 100 ? -8.835 -3.629 28.172 1.00 98.19 100 GLU A CA 1
ATOM 776 C C . GLU A 1 100 ? -9.411 -3.352 26.774 1.00 98.19 100 GLU A C 1
ATOM 778 O O . GLU A 1 100 ? -8.760 -3.656 25.774 1.00 98.19 100 GLU A O 1
ATOM 783 N N . ALA A 1 101 ? -10.575 -2.696 26.680 1.00 98.19 101 ALA A N 1
ATOM 784 C CA . ALA A 1 101 ? -11.167 -2.291 25.405 1.00 98.19 101 ALA A CA 1
ATOM 785 C C . ALA A 1 101 ? -10.311 -1.253 24.652 1.00 98.19 101 ALA A C 1
ATOM 787 O O . ALA A 1 101 ? -10.146 -1.362 23.436 1.00 98.19 101 ALA A O 1
ATOM 788 N N . LEU A 1 102 ? -9.732 -0.273 25.356 1.00 98.25 102 LEU A N 1
ATOM 789 C CA . LEU A 1 102 ? -8.816 0.713 24.770 1.00 98.25 102 LEU A CA 1
ATOM 790 C C . LEU A 1 102 ? -7.512 0.074 24.279 1.00 98.25 102 LEU A C 1
ATOM 792 O O . LEU A 1 102 ? -7.047 0.414 23.191 1.00 98.25 102 LEU A O 1
ATOM 796 N N . ILE A 1 103 ? -6.941 -0.865 25.041 1.00 98.38 103 ILE A N 1
ATOM 797 C CA . ILE A 1 103 ? -5.750 -1.623 24.629 1.00 98.38 103 ILE A CA 1
ATOM 798 C C . ILE A 1 103 ? -6.067 -2.446 23.376 1.00 98.38 103 ILE A C 1
ATOM 800 O O . ILE A 1 103 ? -5.368 -2.306 22.376 1.00 98.38 103 ILE A O 1
ATOM 804 N N . ALA A 1 104 ? -7.161 -3.213 23.377 1.00 98.38 104 ALA A N 1
ATOM 805 C CA . ALA A 1 104 ? -7.570 -4.019 22.226 1.00 98.38 104 ALA A CA 1
ATOM 806 C C . ALA A 1 104 ? -7.842 -3.169 20.967 1.00 98.38 104 ALA A C 1
ATOM 808 O O . ALA A 1 104 ? -7.479 -3.569 19.859 1.00 98.38 104 ALA A O 1
ATOM 809 N N . ALA A 1 105 ? -8.434 -1.978 21.116 1.00 98.31 105 ALA A N 1
ATOM 810 C CA . ALA A 1 105 ? -8.637 -1.047 20.007 1.00 98.31 105 ALA A CA 1
ATOM 811 C C . ALA A 1 105 ? -7.306 -0.505 19.452 1.00 98.31 105 ALA A C 1
ATOM 813 O O . ALA A 1 105 ? -7.107 -0.487 18.235 1.00 98.31 105 ALA A O 1
ATOM 814 N N . ALA A 1 106 ? -6.376 -0.114 20.330 1.00 98.25 106 ALA A N 1
ATOM 815 C CA . ALA A 1 106 ? -5.053 0.372 19.938 1.00 98.25 106 ALA A CA 1
ATOM 816 C C . ALA A 1 106 ? -4.197 -0.726 19.278 1.00 98.25 106 ALA A C 1
ATOM 818 O O . ALA A 1 106 ? -3.495 -0.459 18.302 1.00 98.25 106 ALA A O 1
ATOM 819 N N . GLU A 1 107 ? -4.278 -1.968 19.762 1.00 98.31 107 GLU A N 1
ATOM 820 C CA . GLU A 1 107 ? -3.624 -3.127 19.149 1.00 98.31 107 GLU A CA 1
ATOM 821 C C . GLU A 1 107 ? -4.203 -3.429 17.760 1.00 98.31 107 GLU A C 1
ATOM 823 O O . GLU A 1 107 ? -3.442 -3.591 16.805 1.00 98.31 107 GLU A O 1
ATOM 828 N N . ALA A 1 108 ? -5.531 -3.406 17.603 1.00 98.44 108 ALA A N 1
ATOM 829 C CA . ALA A 1 108 ? -6.182 -3.593 16.307 1.00 98.44 108 ALA A CA 1
ATOM 830 C C . ALA A 1 108 ? -5.803 -2.499 15.287 1.00 98.44 108 ALA A C 1
ATOM 832 O O . ALA A 1 108 ? -5.569 -2.801 14.112 1.00 98.44 108 ALA A O 1
ATOM 833 N N . GLU A 1 109 ? -5.682 -1.236 15.713 1.00 98.12 109 GLU A N 1
ATOM 834 C CA . GLU A 1 109 ? -5.192 -0.148 14.856 1.00 98.12 109 GLU A CA 1
ATOM 835 C C . GLU A 1 109 ? -3.699 -0.312 14.515 1.00 98.12 109 GLU A C 1
ATOM 837 O O . GLU A 1 109 ? -3.290 -0.123 13.361 1.00 98.12 109 GLU A O 1
ATOM 842 N N . ALA A 1 110 ? -2.874 -0.733 15.477 1.00 98.00 110 ALA A N 1
ATOM 843 C CA . ALA A 1 110 ? -1.462 -1.033 15.251 1.00 98.00 110 ALA A CA 1
ATOM 844 C C . ALA A 1 110 ? -1.266 -2.201 14.264 1.00 98.00 110 ALA A C 1
ATOM 846 O O . ALA A 1 110 ? -0.377 -2.144 13.414 1.00 98.00 110 ALA A O 1
ATOM 847 N N . GLU A 1 111 ? -2.105 -3.238 14.312 1.00 98.19 111 GLU A N 1
ATOM 848 C CA . GLU A 1 111 ? -2.108 -4.307 13.309 1.00 98.19 111 GLU A CA 1
ATOM 849 C C . GLU A 1 111 ? -2.582 -3.816 11.939 1.00 98.19 111 GLU A C 1
ATOM 851 O O . GLU A 1 111 ? -1.933 -4.094 10.929 1.00 98.19 111 GLU A O 1
ATOM 856 N N . ALA A 1 112 ? -3.682 -3.061 11.876 1.00 98.19 112 ALA A N 1
ATOM 857 C CA . ALA A 1 112 ? -4.212 -2.539 10.618 1.00 98.19 112 ALA A CA 1
ATOM 858 C C . ALA A 1 112 ? -3.210 -1.606 9.913 1.00 98.19 112 ALA A C 1
ATOM 860 O O . ALA A 1 112 ? -3.053 -1.662 8.693 1.00 98.19 112 ALA A O 1
ATOM 861 N N . THR A 1 113 ? -2.489 -0.774 10.670 1.00 97.62 113 THR A N 1
ATOM 862 C CA . THR A 1 113 ? -1.434 0.097 10.129 1.00 97.62 113 THR A CA 1
ATOM 863 C C . THR A 1 113 ? -0.171 -0.668 9.723 1.00 97.62 113 THR A C 1
ATOM 865 O O . THR A 1 113 ? 0.468 -0.276 8.745 1.00 97.62 113 THR A O 1
ATOM 868 N N . ARG A 1 114 ? 0.176 -1.777 10.397 1.00 97.75 114 ARG A N 1
ATOM 869 C CA . ARG A 1 114 ? 1.236 -2.700 9.942 1.00 97.75 114 ARG A CA 1
ATOM 870 C C . ARG A 1 114 ? 0.867 -3.372 8.620 1.00 97.75 114 ARG A C 1
ATOM 872 O O . ARG A 1 114 ? 1.640 -3.245 7.678 1.00 97.75 114 ARG A O 1
ATOM 879 N N . ARG A 1 115 ? -0.330 -3.966 8.514 1.00 98.38 115 ARG A N 1
ATOM 880 C CA . ARG A 1 115 ? -0.824 -4.611 7.279 1.00 98.38 115 ARG A CA 1
ATOM 881 C C . ARG A 1 115 ? -0.797 -3.649 6.088 1.00 98.38 115 ARG A C 1
ATOM 883 O O . ARG A 1 115 ? -0.152 -3.946 5.093 1.00 98.38 115 ARG A O 1
ATOM 890 N N . ARG A 1 116 ? -1.349 -2.436 6.239 1.00 98.25 116 ARG A N 1
ATOM 891 C CA . ARG A 1 116 ? -1.299 -1.387 5.195 1.00 98.25 116 ARG A CA 1
ATOM 892 C C . ARG A 1 116 ? 0.124 -1.001 4.780 1.00 98.25 116 ARG A C 1
ATOM 894 O O . ARG A 1 116 ? 0.363 -0.678 3.620 1.00 98.25 116 ARG A O 1
ATOM 901 N N . ARG A 1 117 ? 1.081 -0.999 5.717 1.00 98.31 117 ARG A N 1
ATOM 902 C CA . ARG A 1 117 ? 2.496 -0.729 5.410 1.00 98.31 117 ARG A CA 1
ATOM 903 C C . ARG A 1 117 ? 3.125 -1.887 4.639 1.00 98.31 117 ARG A C 1
ATOM 905 O O . ARG A 1 117 ? 3.879 -1.637 3.708 1.00 98.31 117 ARG A O 1
ATOM 912 N N . GLU A 1 118 ? 2.838 -3.123 5.028 1.00 98.25 118 GLU A N 1
ATOM 913 C CA . GLU A 1 118 ? 3.319 -4.334 4.354 1.00 98.25 118 GLU A CA 1
ATOM 914 C C . GLU A 1 118 ? 2.754 -4.439 2.928 1.00 98.25 118 GLU A C 1
ATOM 916 O O . GLU A 1 118 ? 3.520 -4.677 1.998 1.00 98.25 118 GLU A O 1
ATOM 921 N N . GLU A 1 119 ? 1.464 -4.143 2.741 1.00 98.31 119 GLU A N 1
ATOM 922 C CA . GLU A 1 119 ? 0.804 -4.001 1.434 1.00 98.31 119 GLU A CA 1
ATOM 923 C C . GLU A 1 119 ? 1.499 -2.931 0.573 1.00 98.31 119 GLU A C 1
ATOM 925 O O . GLU A 1 119 ? 1.973 -3.232 -0.520 1.00 98.31 119 GLU A O 1
ATOM 930 N N . MET A 1 120 ? 1.677 -1.710 1.093 1.00 98.25 120 MET A N 1
ATOM 931 C CA . MET A 1 120 ? 2.351 -0.627 0.361 1.00 98.25 120 MET A CA 1
ATOM 932 C C . MET A 1 120 ? 3.812 -0.962 0.004 1.00 98.25 120 MET A C 1
ATOM 934 O O . MET A 1 120 ? 4.290 -0.592 -1.069 1.00 98.25 120 MET A O 1
ATOM 938 N N . LEU A 1 121 ? 4.542 -1.660 0.882 1.00 98.38 121 LEU A N 1
ATOM 939 C CA . LEU A 1 121 ? 5.901 -2.132 0.599 1.00 98.38 121 LEU A CA 1
ATOM 940 C C . LEU A 1 121 ? 5.913 -3.210 -0.495 1.00 98.38 121 LEU A C 1
ATOM 942 O O . LEU A 1 121 ? 6.802 -3.190 -1.347 1.00 98.38 121 LEU A O 1
ATOM 946 N N . ALA A 1 122 ? 4.938 -4.123 -0.496 1.00 98.38 122 ALA A N 1
ATOM 947 C CA . ALA A 1 122 ? 4.788 -5.139 -1.532 1.00 98.38 122 ALA A CA 1
ATOM 948 C C . ALA A 1 122 ? 4.449 -4.515 -2.897 1.00 98.38 122 ALA A C 1
ATOM 950 O O . ALA A 1 122 ? 5.083 -4.868 -3.892 1.00 98.38 122 ALA A O 1
ATOM 951 N N . ASP A 1 123 ? 3.538 -3.539 -2.933 1.00 98.19 123 ASP A N 1
ATOM 952 C CA . ASP A 1 123 ? 3.175 -2.799 -4.146 1.00 98.19 123 ASP A CA 1
ATOM 953 C C . ASP A 1 123 ? 4.371 -2.028 -4.720 1.00 98.19 123 ASP A C 1
ATOM 955 O O . ASP A 1 123 ? 4.659 -2.128 -5.914 1.00 98.19 123 ASP A O 1
ATOM 959 N N . MET A 1 124 ? 5.131 -1.313 -3.881 1.00 97.94 124 MET A N 1
ATOM 960 C CA . MET A 1 124 ? 6.350 -0.623 -4.325 1.00 97.94 124 MET A CA 1
ATOM 961 C C . MET A 1 124 ? 7.415 -1.604 -4.837 1.00 97.94 124 MET A C 1
ATOM 963 O O . MET A 1 124 ? 8.059 -1.328 -5.848 1.00 97.94 124 MET A O 1
ATOM 967 N N . ALA A 1 125 ? 7.584 -2.764 -4.196 1.00 98.25 125 ALA A N 1
ATOM 968 C CA . ALA A 1 125 ? 8.512 -3.796 -4.662 1.00 98.25 125 ALA A CA 1
ATOM 969 C C . ALA A 1 125 ? 8.061 -4.445 -5.987 1.00 98.25 125 ALA A C 1
ATOM 971 O O . ALA A 1 125 ? 8.900 -4.819 -6.807 1.00 98.25 125 ALA A O 1
ATOM 972 N N . ALA A 1 126 ? 6.751 -4.568 -6.223 1.00 98.19 126 ALA A N 1
ATOM 973 C CA . ALA A 1 126 ? 6.202 -5.021 -7.499 1.00 98.19 126 ALA A CA 1
ATOM 974 C C . ALA A 1 126 ? 6.419 -3.977 -8.609 1.00 98.19 126 ALA A C 1
ATOM 976 O O . ALA A 1 126 ? 6.877 -4.331 -9.695 1.00 98.19 126 ALA A O 1
ATOM 977 N N . GLN A 1 127 ? 6.174 -2.694 -8.321 1.00 97.81 127 GLN A N 1
ATOM 978 C CA . GLN A 1 127 ? 6.430 -1.582 -9.246 1.00 97.81 127 GLN A CA 1
ATOM 979 C C . GLN A 1 127 ? 7.914 -1.462 -9.613 1.00 97.81 127 GLN A C 1
ATOM 981 O O . GLN A 1 127 ? 8.234 -1.301 -10.787 1.00 97.81 127 GLN A O 1
ATOM 986 N N . GLN A 1 128 ? 8.823 -1.596 -8.639 1.00 98.19 128 GLN A N 1
ATOM 987 C CA . GLN A 1 128 ? 10.269 -1.601 -8.890 1.00 98.19 128 GLN A CA 1
ATOM 988 C C . GLN A 1 128 ? 10.670 -2.733 -9.841 1.00 98.19 128 GLN A C 1
ATOM 990 O O . GLN A 1 128 ? 11.325 -2.470 -10.842 1.00 98.19 128 GLN A O 1
ATOM 995 N N . LYS A 1 129 ? 10.207 -3.966 -9.599 1.00 98.12 129 LYS A N 1
ATOM 996 C CA . LYS A 1 129 ? 10.490 -5.111 -10.482 1.00 98.12 129 LYS A CA 1
ATOM 997 C C . LYS A 1 129 ? 9.923 -4.944 -11.892 1.00 98.12 129 LYS A C 1
ATOM 999 O O . LYS A 1 129 ? 10.568 -5.359 -12.849 1.00 98.12 129 LYS A O 1
ATOM 1004 N N . ALA A 1 130 ? 8.733 -4.357 -12.025 1.00 98.25 130 ALA A N 1
ATOM 1005 C CA . ALA A 1 130 ? 8.144 -4.062 -13.330 1.00 98.25 130 ALA A CA 1
ATOM 1006 C C . ALA A 1 130 ? 8.991 -3.031 -14.097 1.00 98.25 130 ALA A C 1
ATOM 1008 O O . ALA A 1 130 ? 9.378 -3.285 -15.234 1.00 98.25 130 ALA A O 1
ATOM 1009 N N . LEU A 1 131 ? 9.366 -1.928 -13.442 1.00 98.31 131 LEU A N 1
ATOM 1010 C CA . LEU A 1 131 ? 10.218 -0.890 -14.026 1.00 98.31 131 LEU A CA 1
ATOM 1011 C C . LEU A 1 131 ? 11.625 -1.410 -14.370 1.00 98.31 131 LEU A C 1
ATOM 1013 O O . LEU A 1 131 ? 12.179 -1.051 -15.404 1.00 98.31 131 LEU A O 1
ATOM 1017 N N . GLU A 1 132 ? 12.205 -2.271 -13.531 1.00 98.19 132 GLU A N 1
ATOM 1018 C CA . GLU A 1 132 ? 13.479 -2.942 -13.812 1.00 98.19 132 GLU A CA 1
ATOM 1019 C C . GLU A 1 132 ? 13.377 -3.852 -15.042 1.00 98.19 132 GLU A C 1
ATOM 1021 O O . GLU A 1 132 ? 14.280 -3.833 -15.877 1.00 98.19 132 GLU A O 1
ATOM 1026 N N . ALA A 1 133 ? 12.284 -4.606 -15.196 1.00 98.25 133 ALA A N 1
ATOM 1027 C CA . ALA A 1 133 ? 12.053 -5.445 -16.371 1.00 98.25 133 ALA A CA 1
ATOM 1028 C C . ALA A 1 133 ? 11.885 -4.608 -17.652 1.00 98.25 133 ALA A C 1
ATOM 1030 O O . ALA A 1 133 ? 12.557 -4.884 -18.645 1.00 98.25 133 ALA A O 1
ATOM 1031 N N . GLU A 1 134 ? 11.074 -3.545 -17.615 1.00 98.12 134 GLU A N 1
ATOM 1032 C CA . GLU A 1 134 ? 10.926 -2.588 -18.724 1.00 98.12 134 GLU A CA 1
ATOM 1033 C C . GLU A 1 134 ? 12.264 -1.915 -19.080 1.00 98.12 134 GLU A C 1
ATOM 1035 O O . GLU A 1 134 ? 12.587 -1.732 -20.258 1.00 98.12 134 GLU A O 1
ATOM 1040 N N . TYR A 1 135 ? 13.085 -1.583 -18.079 1.00 98.12 135 TYR A N 1
ATOM 1041 C CA . TYR A 1 135 ? 14.418 -1.019 -18.286 1.00 98.12 135 TYR A CA 1
ATOM 1042 C C . TYR A 1 135 ? 15.380 -2.015 -18.949 1.00 98.12 135 TYR A C 1
ATOM 1044 O O . TYR A 1 135 ? 16.096 -1.632 -19.872 1.00 98.12 135 TYR A O 1
ATOM 1052 N N . GLN A 1 136 ? 15.399 -3.289 -18.536 1.00 98.12 136 GLN A N 1
ATOM 1053 C CA . GLN A 1 136 ? 16.224 -4.292 -19.223 1.00 98.12 136 GLN A CA 1
ATOM 1054 C C . GLN A 1 136 ? 15.726 -4.543 -20.651 1.00 98.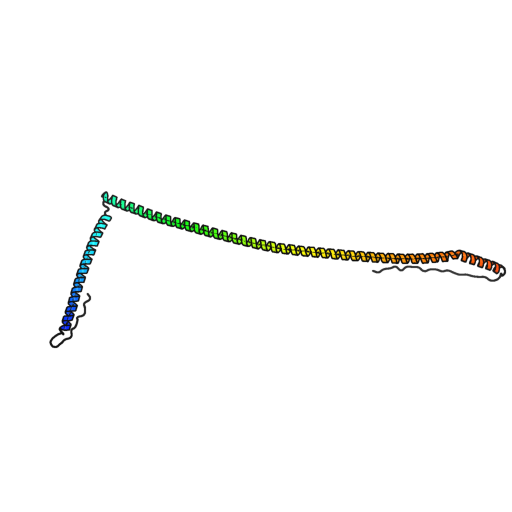12 136 GLN A C 1
ATOM 1056 O O . GLN A 1 136 ? 16.535 -4.530 -21.571 1.00 98.12 136 GLN A O 1
ATOM 1061 N N . GLU A 1 137 ? 14.414 -4.674 -20.875 1.00 98.31 137 GLU A N 1
ATOM 1062 C CA . GLU A 1 137 ? 13.858 -4.902 -22.217 1.00 98.31 137 GLU A CA 1
ATOM 1063 C C . GLU A 1 137 ? 14.159 -3.728 -23.169 1.00 98.31 137 GLU A C 1
ATOM 1065 O O . GLU A 1 137 ? 14.544 -3.925 -24.323 1.00 98.31 137 GLU A O 1
ATOM 1070 N N . THR A 1 138 ? 14.019 -2.485 -22.697 1.00 97.88 138 THR A N 1
ATOM 1071 C CA . THR A 1 138 ? 14.369 -1.293 -23.489 1.00 97.88 138 THR A CA 1
ATOM 1072 C C . THR A 1 138 ? 15.875 -1.180 -23.722 1.00 97.88 138 THR A C 1
ATOM 1074 O O . THR A 1 138 ? 16.289 -0.839 -24.831 1.00 97.88 138 THR A O 1
ATOM 1077 N N . LYS A 1 139 ? 16.707 -1.530 -22.734 1.00 98.25 139 LYS A N 1
ATOM 1078 C CA . LYS A 1 139 ? 18.166 -1.599 -22.883 1.00 98.25 139 LYS A CA 1
ATOM 1079 C C . LYS A 1 139 ? 18.588 -2.646 -23.916 1.00 98.25 139 LYS A C 1
ATOM 1081 O O . LYS A 1 139 ? 19.395 -2.326 -24.781 1.00 98.25 139 LYS A O 1
ATOM 1086 N N . GLU A 1 140 ? 18.036 -3.857 -23.865 1.00 98.38 140 GLU A N 1
ATOM 1087 C CA . GLU A 1 140 ? 18.323 -4.935 -24.821 1.00 98.38 140 GLU A CA 1
ATOM 1088 C C . GLU A 1 140 ? 17.925 -4.544 -26.251 1.00 98.38 140 GLU A C 1
ATOM 1090 O O . GLU A 1 140 ? 18.705 -4.749 -27.183 1.00 98.38 140 GLU A O 1
ATOM 1095 N N . LYS A 1 141 ? 16.760 -3.901 -26.432 1.00 98.25 141 LYS A N 1
ATOM 1096 C CA . LYS A 1 141 ? 16.338 -3.348 -27.733 1.00 98.25 141 LYS A CA 1
ATOM 1097 C C . LYS A 1 141 ? 17.323 -2.305 -28.258 1.00 98.25 141 LYS A C 1
ATOM 1099 O O . LYS A 1 141 ? 17.757 -2.411 -29.401 1.00 98.25 141 LYS A O 1
ATOM 1104 N N . LEU A 1 142 ? 17.729 -1.343 -27.427 1.00 98.19 142 LEU A N 1
ATOM 1105 C CA . LEU A 1 142 ? 18.699 -0.312 -27.813 1.00 98.19 142 LEU A CA 1
ATOM 1106 C C . LEU A 1 142 ? 20.091 -0.898 -28.102 1.00 98.19 142 LEU A C 1
ATOM 1108 O O . LEU A 1 142 ? 20.761 -0.456 -29.033 1.00 98.19 142 LEU A O 1
ATOM 1112 N N . GLU A 1 143 ? 20.539 -1.904 -27.347 1.00 98.00 143 GLU A N 1
ATOM 1113 C CA . GLU A 1 143 ? 21.799 -2.610 -27.613 1.00 98.00 143 GLU A CA 1
ATOM 1114 C C . GLU A 1 143 ? 21.747 -3.380 -28.945 1.00 98.00 143 GLU A C 1
ATOM 1116 O O . GLU A 1 143 ? 22.718 -3.335 -29.705 1.00 98.00 143 GLU A O 1
ATOM 1121 N N . ALA A 1 144 ? 20.610 -4.001 -29.276 1.00 98.19 144 ALA A N 1
ATOM 1122 C CA . ALA A 1 144 ? 20.384 -4.656 -30.563 1.00 98.19 144 ALA A CA 1
ATOM 1123 C C . ALA A 1 144 ? 20.323 -3.655 -31.734 1.00 98.19 144 ALA A C 1
ATOM 1125 O O . ALA A 1 144 ? 20.997 -3.856 -32.744 1.00 98.19 144 ALA A O 1
ATOM 1126 N N . GLU A 1 145 ? 19.594 -2.544 -31.594 1.00 98.06 145 GLU A N 1
ATOM 1127 C CA . GLU A 1 145 ? 19.553 -1.466 -32.593 1.00 98.06 145 GLU A CA 1
ATOM 1128 C C . GLU A 1 145 ? 20.960 -0.900 -32.851 1.00 98.06 145 GLU A C 1
ATOM 1130 O O . GLU A 1 145 ? 21.404 -0.824 -34.000 1.00 98.06 145 GLU A O 1
ATOM 1135 N N . LEU A 1 146 ? 21.722 -0.600 -31.793 1.00 98.25 146 LEU A N 1
ATOM 1136 C CA . LEU A 1 146 ? 23.110 -0.141 -31.906 1.00 98.25 146 LEU A CA 1
ATOM 1137 C C . LEU A 1 146 ? 24.043 -1.184 -32.537 1.00 98.25 146 LEU A C 1
ATOM 1139 O O . LEU A 1 146 ? 25.002 -0.794 -33.203 1.00 98.25 146 LEU A O 1
ATOM 1143 N N . ALA A 1 147 ? 23.799 -2.483 -3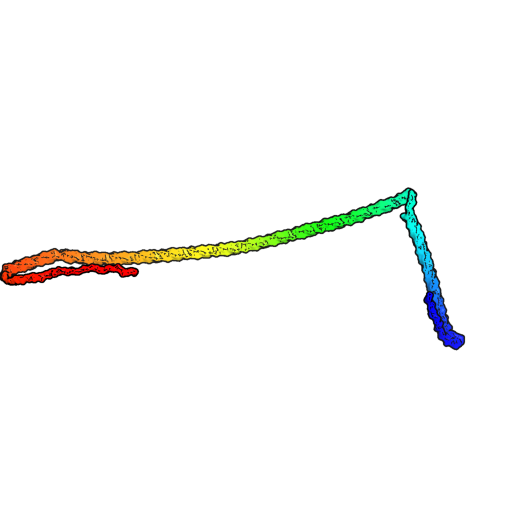2.345 1.00 98.06 147 ALA A N 1
ATOM 1144 C CA . ALA A 1 147 ? 24.536 -3.534 -33.044 1.00 98.06 147 ALA A CA 1
ATOM 1145 C C . ALA A 1 147 ? 24.217 -3.525 -34.548 1.00 98.06 147 ALA A C 1
ATOM 1147 O O . ALA A 1 147 ? 25.138 -3.434 -35.356 1.00 98.06 147 ALA A O 1
ATOM 1148 N N . THR A 1 148 ? 22.935 -3.494 -34.934 1.00 97.94 148 THR A N 1
ATOM 1149 C CA . THR A 1 148 ? 22.547 -3.444 -36.359 1.00 97.94 148 THR A CA 1
ATOM 1150 C C . THR A 1 148 ? 23.103 -2.215 -37.080 1.00 97.94 148 THR A C 1
ATOM 1152 O O . THR A 1 148 ? 23.658 -2.346 -38.169 1.00 97.94 148 THR A O 1
ATOM 1155 N N . LEU A 1 149 ? 23.069 -1.037 -36.443 1.00 97.69 149 LEU A N 1
ATOM 1156 C CA . LEU A 1 149 ? 23.637 0.197 -36.996 1.00 97.69 149 LEU A CA 1
ATOM 1157 C C . LEU A 1 149 ? 25.164 0.135 -37.161 1.00 97.69 149 LEU A C 1
ATOM 1159 O O . LEU A 1 149 ? 25.698 0.729 -38.099 1.00 97.69 149 LEU A O 1
ATOM 1163 N N . ARG A 1 150 ? 25.877 -0.573 -36.273 1.00 98.00 150 ARG A N 1
ATOM 1164 C CA . ARG A 1 150 ? 27.324 -0.807 -36.411 1.00 98.00 150 ARG A CA 1
ATOM 1165 C C . ARG A 1 150 ? 27.612 -1.732 -37.585 1.00 98.00 150 ARG A C 1
ATOM 1167 O O . ARG A 1 150 ? 28.407 -1.355 -38.441 1.00 98.00 150 ARG A O 1
ATOM 1174 N N . ASP A 1 151 ? 26.932 -2.872 -37.671 1.00 98.00 151 ASP A N 1
ATOM 1175 C CA . ASP A 1 151 ? 27.116 -3.826 -38.768 1.00 98.00 151 ASP A CA 1
ATOM 1176 C C . ASP A 1 151 ? 26.786 -3.195 -40.133 1.00 98.00 151 ASP A C 1
ATOM 1178 O O . ASP A 1 151 ? 27.496 -3.413 -41.115 1.00 98.00 151 ASP A O 1
ATOM 1182 N N . ASP A 1 152 ? 25.721 -2.390 -40.208 1.00 97.56 152 ASP A N 1
ATOM 1183 C CA . ASP A 1 152 ? 25.333 -1.663 -41.420 1.00 97.56 152 ASP A CA 1
ATOM 1184 C C . ASP A 1 152 ? 26.398 -0.626 -41.818 1.00 97.56 152 ASP A C 1
ATOM 1186 O O . ASP A 1 152 ? 26.770 -0.539 -42.993 1.00 97.56 152 ASP A O 1
ATOM 1190 N N . ALA A 1 153 ? 26.948 0.118 -40.850 1.00 97.38 153 ALA A N 1
ATOM 1191 C CA . ALA A 1 153 ? 28.032 1.070 -41.087 1.00 97.38 153 ALA A CA 1
ATOM 1192 C C . ALA A 1 153 ? 29.345 0.382 -41.506 1.00 97.38 153 ALA A C 1
ATOM 1194 O O . ALA A 1 153 ? 30.056 0.891 -42.379 1.00 97.38 153 ALA A O 1
ATOM 1195 N N . GLU A 1 154 ? 29.668 -0.782 -40.937 1.00 97.69 154 GLU A N 1
ATOM 1196 C CA . GLU A 1 154 ? 30.831 -1.578 -41.339 1.00 97.69 154 GLU A CA 1
ATOM 1197 C C . GLU A 1 154 ? 30.671 -2.132 -42.757 1.00 97.69 154 GLU A C 1
ATOM 1199 O O . GLU A 1 154 ? 31.571 -1.943 -43.580 1.00 97.69 154 GLU A O 1
ATOM 1204 N N . ARG A 1 155 ? 29.502 -2.697 -43.092 1.00 97.56 155 ARG A N 1
ATOM 1205 C CA . ARG A 1 155 ? 29.184 -3.161 -44.453 1.00 97.56 155 ARG A CA 1
ATOM 1206 C C . ARG A 1 155 ? 29.247 -2.019 -45.473 1.00 97.56 155 ARG A C 1
ATOM 1208 O O . ARG A 1 155 ? 29.846 -2.190 -46.535 1.00 97.56 155 ARG A O 1
ATOM 1215 N N . ALA A 1 156 ? 28.716 -0.838 -45.149 1.00 97.38 156 ALA A N 1
ATOM 1216 C CA . ALA A 1 156 ? 28.813 0.343 -46.011 1.00 97.38 156 ALA A CA 1
ATOM 1217 C C . ALA A 1 156 ? 30.271 0.805 -46.209 1.00 97.38 156 ALA A C 1
ATOM 1219 O O . ALA A 1 156 ? 30.686 1.105 -47.331 1.00 97.38 156 ALA A O 1
ATOM 1220 N N . ARG A 1 157 ? 31.086 0.811 -45.143 1.00 97.62 157 ARG A N 1
ATOM 1221 C CA . ARG A 1 157 ? 32.525 1.120 -45.222 1.00 97.62 157 ARG A CA 1
ATOM 1222 C C . ARG A 1 157 ? 33.262 0.126 -46.121 1.00 97.62 157 ARG A C 1
ATOM 1224 O O . ARG A 1 157 ? 34.089 0.538 -46.931 1.00 97.62 157 ARG A O 1
ATOM 1231 N N . GLU A 1 158 ? 32.988 -1.167 -45.985 1.00 97.81 158 GLU A N 1
ATOM 1232 C CA . GLU A 1 158 ? 33.625 -2.213 -46.791 1.00 97.81 158 GLU A CA 1
ATOM 1233 C C . GLU A 1 158 ? 33.250 -2.122 -48.270 1.00 97.81 158 GLU A C 1
ATOM 1235 O O . GLU A 1 158 ? 34.139 -2.212 -49.118 1.00 97.81 158 GLU A O 1
ATOM 1240 N N . GLN A 1 159 ? 31.979 -1.852 -48.583 1.00 97.56 159 GLN A N 1
ATOM 1241 C CA . GLN A 1 159 ? 31.522 -1.591 -49.952 1.00 97.56 159 GLN A CA 1
ATOM 1242 C C . GLN A 1 159 ? 32.243 -0.383 -50.564 1.00 97.56 159 GLN A C 1
ATOM 1244 O O . GLN A 1 159 ? 32.828 -0.501 -51.640 1.00 97.56 159 GLN A O 1
ATOM 1249 N N . LEU A 1 160 ? 32.305 0.751 -49.855 1.00 97.75 160 LEU A N 1
ATOM 1250 C CA . LEU A 1 160 ? 33.016 1.946 -50.329 1.00 97.75 160 LEU A CA 1
ATOM 1251 C C . LEU A 1 160 ? 34.519 1.695 -50.541 1.00 97.75 160 LEU A C 1
ATOM 1253 O O . LEU A 1 160 ? 35.100 2.196 -51.505 1.00 97.75 160 LEU A O 1
ATOM 1257 N N . LEU A 1 161 ? 35.159 0.899 -49.677 1.00 98.00 161 LEU A N 1
ATOM 1258 C CA . LEU A 1 161 ? 36.563 0.506 -49.837 1.00 98.00 161 LEU A CA 1
ATOM 1259 C C . LEU A 1 161 ? 36.775 -0.459 -51.014 1.00 98.00 161 LEU A C 1
ATOM 1261 O O . LEU A 1 161 ? 37.806 -0.371 -51.684 1.00 98.00 161 LEU A O 1
ATOM 1265 N N . ALA A 1 162 ? 35.836 -1.371 -51.274 1.00 97.62 162 ALA A N 1
ATOM 1266 C CA . ALA A 1 162 ? 35.877 -2.269 -52.426 1.00 97.62 162 ALA A CA 1
ATOM 1267 C C . ALA A 1 162 ? 35.713 -1.492 -53.743 1.00 97.62 162 ALA A C 1
ATOM 1269 O O . ALA A 1 162 ? 36.536 -1.645 -54.646 1.00 97.62 162 ALA A O 1
ATOM 1270 N N . ASP A 1 163 ? 34.733 -0.589 -53.812 1.00 97.56 163 ASP A N 1
ATOM 1271 C CA . ASP A 1 163 ? 34.499 0.300 -54.953 1.00 97.56 163 ASP A CA 1
ATOM 1272 C C . ASP A 1 163 ? 35.707 1.203 -55.234 1.00 97.56 163 ASP A C 1
ATOM 1274 O O . ASP A 1 163 ? 36.133 1.337 -56.383 1.00 97.56 163 ASP A O 1
ATOM 1278 N N . ALA A 1 164 ? 36.292 1.807 -54.194 1.00 97.62 164 ALA A N 1
ATOM 1279 C CA . ALA A 1 164 ? 37.471 2.660 -54.330 1.00 97.62 164 ALA A CA 1
ATOM 1280 C C . ALA A 1 164 ? 38.690 1.884 -54.859 1.00 97.62 164 ALA A C 1
ATOM 1282 O O . ALA A 1 164 ? 39.390 2.378 -55.744 1.00 97.62 164 ALA A O 1
ATOM 1283 N N . LYS A 1 165 ? 38.920 0.654 -54.373 1.00 97.38 165 LYS A N 1
ATOM 1284 C CA . LYS A 1 165 ? 39.965 -0.239 -54.905 1.00 97.38 165 LYS A CA 1
ATOM 1285 C C . LYS A 1 165 ? 39.701 -0.597 -56.365 1.00 97.38 165 LYS A C 1
ATOM 1287 O O . LYS A 1 165 ? 40.593 -0.444 -57.191 1.00 97.38 165 LYS A O 1
ATOM 1292 N N . GLN A 1 166 ? 38.472 -0.999 -56.698 1.00 97.88 166 GLN A N 1
ATOM 1293 C CA . GLN A 1 166 ? 38.107 -1.388 -58.059 1.00 97.88 166 GLN A CA 1
ATOM 1294 C C . GLN A 1 166 ? 38.291 -0.236 -59.059 1.00 97.88 166 GLN A C 1
ATOM 1296 O O . GLN A 1 166 ? 38.751 -0.470 -60.174 1.00 97.88 166 GLN A O 1
ATOM 1301 N N . ARG A 1 167 ? 37.962 1.004 -58.670 1.00 97.19 167 ARG A N 1
ATOM 1302 C CA . ARG A 1 167 ? 38.246 2.202 -59.478 1.00 97.19 167 ARG A CA 1
ATOM 1303 C C . ARG A 1 167 ? 39.750 2.401 -59.653 1.00 97.19 167 ARG A C 1
ATOM 1305 O O . ARG A 1 167 ? 40.214 2.408 -60.783 1.00 97.19 167 ARG A O 1
ATOM 1312 N N . ALA A 1 168 ? 40.513 2.424 -58.558 1.00 96.88 168 ALA A N 1
ATOM 1313 C CA . ALA A 1 168 ? 41.963 2.604 -58.614 1.00 96.88 168 ALA A CA 1
ATOM 1314 C C . ALA A 1 168 ? 42.680 1.537 -59.467 1.00 96.88 168 ALA A C 1
ATOM 1316 O O . ALA A 1 168 ? 43.670 1.847 -60.127 1.00 96.88 168 ALA A O 1
ATOM 1317 N N . ASP A 1 169 ? 42.197 0.292 -59.479 1.00 97.25 169 ASP A N 1
ATOM 1318 C CA . ASP A 1 169 ? 42.752 -0.773 -60.320 1.00 97.25 169 ASP A CA 1
ATOM 1319 C C . ASP A 1 169 ? 42.378 -0.616 -61.804 1.00 97.25 169 ASP A C 1
ATOM 1321 O O . ASP A 1 169 ? 43.239 -0.821 -62.660 1.00 97.25 169 ASP A O 1
ATOM 1325 N N . ARG A 1 170 ? 41.159 -0.151 -62.129 1.00 97.50 170 ARG A N 1
ATOM 1326 C CA . ARG A 1 170 ? 40.809 0.254 -63.506 1.00 97.50 170 ARG A CA 1
ATOM 1327 C C . ARG A 1 170 ? 41.691 1.404 -63.985 1.00 97.50 170 ARG A C 1
ATOM 1329 O O . ARG A 1 170 ? 42.292 1.286 -65.047 1.00 97.50 170 ARG A O 1
ATOM 1336 N N . ASP A 1 171 ? 41.831 2.457 -63.180 1.00 97.19 171 ASP A N 1
ATOM 1337 C CA . ASP A 1 171 ? 42.636 3.639 -63.512 1.00 97.19 171 ASP A CA 1
ATOM 1338 C C . ASP A 1 171 ? 44.109 3.252 -63.769 1.00 97.19 171 ASP A C 1
ATOM 1340 O O . ASP A 1 171 ? 44.743 3.740 -64.707 1.00 97.19 171 ASP A O 1
ATOM 1344 N N . ARG A 1 172 ? 44.655 2.314 -62.977 1.00 96.88 172 ARG A N 1
ATOM 1345 C CA . ARG A 1 172 ? 45.998 1.734 -63.180 1.00 96.88 172 ARG A CA 1
ATOM 1346 C C . ARG A 1 172 ? 46.112 0.959 -64.489 1.00 96.88 172 ARG A C 1
ATOM 1348 O O . ARG A 1 172 ? 47.120 1.100 -65.181 1.00 96.88 172 ARG A O 1
ATOM 1355 N N . ASP A 1 173 ? 45.130 0.128 -64.820 1.00 97.25 173 ASP A N 1
ATOM 1356 C CA . ASP A 1 173 ? 45.149 -0.674 -66.046 1.00 97.25 173 ASP A CA 1
ATOM 1357 C C . ASP A 1 173 ? 44.926 0.178 -67.304 1.00 97.25 173 ASP A C 1
ATOM 1359 O O . ASP A 1 173 ? 45.545 -0.079 -68.338 1.00 97.25 173 ASP A O 1
ATOM 1363 N N . GLU A 1 174 ? 44.122 1.236 -67.221 1.00 97.44 174 GLU A N 1
ATOM 1364 C CA . GLU A 1 174 ? 43.990 2.242 -68.278 1.00 97.44 174 GLU A CA 1
ATOM 1365 C C . GLU A 1 174 ? 45.292 3.030 -68.468 1.00 97.44 174 GLU A C 1
ATOM 1367 O O . GLU A 1 174 ? 45.772 3.150 -69.598 1.00 97.44 174 GLU A O 1
ATOM 1372 N N . ALA A 1 175 ? 45.935 3.469 -67.380 1.00 96.81 175 ALA A N 1
ATOM 1373 C CA . ALA A 1 175 ? 47.239 4.128 -67.437 1.00 96.81 175 ALA A CA 1
ATOM 1374 C C . ALA A 1 175 ? 48.331 3.223 -68.039 1.00 96.81 175 ALA A C 1
ATOM 1376 O O . ALA A 1 175 ? 49.115 3.681 -68.870 1.00 96.81 175 ALA A O 1
ATOM 1377 N N . ARG A 1 176 ? 48.358 1.928 -67.686 1.00 97.12 176 ARG A N 1
ATOM 1378 C CA . ARG A 1 176 ? 49.259 0.930 -68.298 1.00 97.12 176 ARG A CA 1
ATOM 1379 C C . ARG A 1 176 ? 49.043 0.831 -69.806 1.00 97.12 176 ARG A C 1
ATOM 1381 O O . ARG A 1 176 ? 49.991 1.026 -70.559 1.00 97.12 176 ARG A O 1
ATOM 1388 N N . ARG A 1 177 ? 47.796 0.634 -70.253 1.00 96.75 177 ARG A N 1
ATOM 1389 C CA . ARG A 1 177 ? 47.455 0.569 -71.688 1.00 96.75 177 ARG A CA 1
ATOM 1390 C C . ARG A 1 177 ? 47.848 1.847 -72.429 1.00 96.75 177 ARG A C 1
ATOM 1392 O O . ARG A 1 177 ? 48.354 1.767 -73.545 1.00 96.75 177 ARG A O 1
ATOM 1399 N N . ALA A 1 178 ? 47.647 3.019 -71.824 1.00 97.06 178 ALA A N 1
ATOM 1400 C CA . ALA A 1 178 ? 48.062 4.293 -72.409 1.00 97.06 178 ALA A CA 1
ATOM 1401 C C . ALA A 1 178 ? 49.593 4.383 -72.573 1.00 97.06 178 ALA A C 1
ATOM 1403 O O . ALA A 1 178 ? 50.071 4.809 -73.626 1.00 97.06 178 ALA A O 1
ATOM 1404 N N . VAL A 1 179 ? 50.363 3.927 -71.577 1.00 97.25 179 VAL A N 1
ATOM 1405 C CA . VAL A 1 179 ? 51.832 3.838 -71.650 1.00 97.25 179 VAL A CA 1
ATOM 1406 C C . VAL A 1 179 ? 52.290 2.827 -72.707 1.00 97.25 179 VAL A C 1
ATOM 1408 O O . VAL A 1 179 ? 53.209 3.134 -73.469 1.00 97.25 179 VAL A O 1
ATOM 1411 N N . ASP A 1 180 ? 51.646 1.664 -72.813 1.00 96.62 180 ASP A N 1
ATOM 1412 C CA . ASP A 1 180 ? 51.947 0.661 -73.843 1.00 96.62 180 ASP A CA 1
ATOM 1413 C C . ASP A 1 180 ? 51.694 1.209 -75.258 1.00 96.62 180 ASP A C 1
ATOM 1415 O O . ASP A 1 180 ? 52.550 1.088 -76.138 1.00 96.62 180 ASP A O 1
ATOM 1419 N N . VAL A 1 181 ? 50.559 1.886 -75.477 1.00 97.25 181 VAL A N 1
ATOM 1420 C CA . VAL A 1 181 ? 50.228 2.537 -76.758 1.00 97.25 181 VAL A CA 1
ATOM 1421 C C . VAL A 1 181 ? 51.233 3.644 -77.092 1.00 97.25 181 VAL A C 1
ATOM 1423 O O . VAL A 1 181 ? 51.753 3.673 -78.210 1.00 97.25 181 VAL A O 1
ATOM 1426 N N . ALA A 1 182 ? 51.571 4.515 -76.137 1.00 96.25 182 ALA A N 1
ATOM 1427 C CA . ALA A 1 182 ? 52.591 5.549 -76.327 1.00 96.25 182 ALA A CA 1
ATOM 1428 C C . ALA A 1 182 ? 53.978 4.949 -76.632 1.00 96.25 182 ALA A C 1
ATOM 1430 O O . ALA A 1 182 ? 54.731 5.488 -77.446 1.00 96.25 182 ALA A O 1
ATOM 1431 N N . SER A 1 183 ? 54.304 3.799 -76.037 1.00 95.38 183 SER A N 1
ATOM 1432 C CA . SER A 1 183 ? 55.568 3.093 -76.270 1.00 95.38 183 SER A CA 1
ATOM 1433 C C . SER A 1 183 ? 55.614 2.475 -77.670 1.00 95.38 183 SER A C 1
ATOM 1435 O O . SER A 1 183 ? 56.612 2.634 -78.370 1.00 95.38 183 SER A O 1
ATOM 1437 N N . GLN A 1 184 ? 54.518 1.867 -78.136 1.00 96.56 184 GLN A N 1
ATOM 1438 C CA . GLN A 1 184 ? 54.382 1.388 -79.518 1.00 96.56 184 GLN A CA 1
ATOM 1439 C C . GLN A 1 184 ? 54.457 2.531 -80.540 1.00 96.56 184 GLN A C 1
ATOM 1441 O O . GLN A 1 184 ? 55.108 2.389 -81.573 1.00 96.56 184 GLN A O 1
ATOM 1446 N N . GLN A 1 185 ? 53.828 3.679 -80.263 1.00 96.00 185 GLN A N 1
ATOM 1447 C CA . GLN A 1 185 ? 53.943 4.870 -81.113 1.00 96.00 185 GLN A CA 1
ATOM 1448 C C . GLN A 1 185 ? 55.389 5.377 -81.171 1.00 96.00 185 GLN A C 1
ATOM 1450 O O . GLN A 1 185 ? 55.893 5.660 -82.257 1.00 96.00 185 GLN A O 1
ATOM 1455 N N . ARG A 1 186 ? 56.088 5.427 -80.030 1.00 95.94 186 ARG A N 1
ATOM 1456 C CA . ARG A 1 186 ? 57.506 5.804 -79.972 1.00 95.94 186 ARG A CA 1
ATOM 1457 C C . ARG A 1 186 ? 58.392 4.841 -80.765 1.00 95.94 186 ARG A C 1
ATOM 1459 O O . ARG A 1 186 ? 59.264 5.315 -81.484 1.00 95.94 186 ARG A O 1
ATOM 1466 N N . ILE A 1 187 ? 58.161 3.528 -80.670 1.00 96.19 187 ILE A N 1
ATOM 1467 C CA . ILE A 1 187 ? 58.876 2.521 -81.473 1.00 96.19 187 ILE A CA 1
ATOM 1468 C C . ILE A 1 187 ? 58.676 2.808 -82.965 1.00 96.19 187 ILE A C 1
ATOM 1470 O O . ILE A 1 187 ? 59.663 2.996 -83.669 1.00 96.19 187 ILE A O 1
ATOM 1474 N N . LYS A 1 188 ? 57.427 2.982 -83.421 1.00 95.62 188 LYS A N 1
ATOM 1475 C CA . LYS A 1 188 ? 57.129 3.321 -84.824 1.00 95.62 188 LYS A CA 1
ATOM 1476 C C . LYS A 1 188 ? 57.839 4.596 -85.281 1.00 95.62 188 LYS A C 1
ATOM 1478 O O . LYS A 1 188 ? 58.411 4.610 -86.365 1.00 95.62 188 LYS A O 1
ATOM 1483 N N . ILE A 1 189 ? 57.834 5.659 -84.474 1.00 95.56 189 ILE A N 1
ATOM 1484 C CA . ILE A 1 189 ? 58.528 6.918 -84.804 1.00 95.56 189 ILE A CA 1
ATOM 1485 C C . ILE A 1 189 ? 60.040 6.688 -84.946 1.00 95.56 189 ILE A C 1
ATOM 1487 O O . ILE A 1 189 ? 60.644 7.191 -85.891 1.00 95.56 189 ILE A O 1
ATOM 1491 N N . LEU A 1 190 ? 60.649 5.906 -84.050 1.00 94.69 190 LEU A N 1
ATOM 1492 C CA . LEU A 1 190 ? 62.073 5.566 -84.120 1.00 94.69 190 LEU A CA 1
ATOM 1493 C C . LEU A 1 190 ? 62.401 4.693 -85.342 1.00 94.69 190 LEU A C 1
ATOM 1495 O O . LEU A 1 190 ? 63.422 4.923 -85.983 1.00 94.69 190 LEU A O 1
ATOM 1499 N N . GLU A 1 191 ? 61.535 3.747 -85.712 1.00 94.38 191 GLU A N 1
ATOM 1500 C CA . GLU A 1 191 ? 61.673 2.939 -86.933 1.00 94.38 191 GLU A CA 1
ATOM 1501 C C . GLU A 1 191 ? 61.626 3.804 -88.201 1.00 94.38 191 GLU A C 1
ATOM 1503 O O . GLU A 1 191 ? 62.499 3.673 -89.060 1.00 94.38 191 GLU A O 1
ATOM 1508 N N . HIS A 1 192 ? 60.668 4.735 -88.297 1.00 93.31 192 HIS A N 1
ATOM 1509 C CA . HIS A 1 192 ? 60.585 5.676 -89.422 1.00 93.31 192 HIS A CA 1
ATOM 1510 C C . HIS A 1 192 ? 61.818 6.585 -89.478 1.00 93.31 192 HIS A C 1
ATOM 1512 O O . HIS A 1 192 ? 62.375 6.800 -90.552 1.00 93.31 192 HIS A O 1
ATOM 1518 N N . LEU A 1 193 ? 62.283 7.081 -88.326 1.00 93.00 193 LEU A N 1
ATOM 1519 C CA . LEU A 1 193 ? 63.476 7.920 -88.246 1.00 93.00 193 LEU A CA 1
ATOM 1520 C C . LEU A 1 193 ? 64.744 7.153 -88.659 1.00 93.00 193 LEU A C 1
ATOM 1522 O O . LEU A 1 193 ? 65.565 7.703 -89.386 1.00 93.00 193 LEU A O 1
ATOM 1526 N N . MET A 1 194 ? 64.891 5.880 -88.270 1.00 90.00 194 MET A N 1
ATOM 1527 C CA . MET A 1 194 ? 65.975 5.015 -88.763 1.00 90.00 194 MET A CA 1
ATOM 1528 C C . MET A 1 194 ? 65.896 4.775 -90.276 1.00 90.00 194 MET A C 1
ATOM 1530 O O . MET A 1 194 ? 66.940 4.691 -90.918 1.00 90.00 194 MET A O 1
ATOM 1534 N N . GLY A 1 195 ? 64.690 4.674 -90.846 1.00 90.50 195 GLY A N 1
ATOM 1535 C CA . GLY A 1 195 ? 64.487 4.640 -92.298 1.00 90.50 195 GLY A CA 1
ATOM 1536 C C . GLY A 1 195 ? 65.038 5.900 -92.965 1.00 90.50 195 GLY A C 1
ATOM 1537 O O . GLY A 1 195 ? 65.969 5.812 -93.757 1.00 90.50 195 GLY A O 1
ATOM 1538 N N . VAL A 1 196 ? 64.568 7.073 -92.528 1.00 91.31 196 VAL A N 1
ATOM 1539 C CA . VAL A 1 196 ? 65.029 8.379 -93.033 1.00 91.31 196 VAL A CA 1
ATOM 1540 C C . VAL A 1 196 ? 66.546 8.557 -92.881 1.00 91.31 196 VAL A C 1
ATOM 1542 O O . VAL A 1 196 ? 67.184 9.084 -93.787 1.00 91.31 196 VAL A O 1
ATOM 1545 N N . TYR A 1 197 ? 67.154 8.093 -91.783 1.00 85.12 197 TYR A N 1
ATOM 1546 C CA . TYR A 1 197 ? 68.613 8.128 -91.623 1.00 85.12 197 TYR A CA 1
ATOM 1547 C C . TYR A 1 197 ? 69.356 7.256 -92.647 1.00 85.12 197 TYR A C 1
ATOM 1549 O O . TYR A 1 197 ? 70.383 7.698 -93.152 1.00 85.12 197 TYR A O 1
ATOM 1557 N N . ARG A 1 198 ? 68.847 6.063 -92.986 1.00 84.50 198 ARG A N 1
ATOM 1558 C CA . ARG A 1 198 ? 69.433 5.206 -94.037 1.00 84.50 198 ARG A CA 1
ATOM 1559 C C . ARG A 1 198 ? 69.250 5.800 -95.430 1.00 84.50 198 ARG A C 1
ATOM 1561 O O . ARG A 1 198 ? 70.175 5.760 -96.233 1.00 84.50 198 ARG A O 1
ATOM 1568 N N . ASP A 1 199 ? 68.085 6.383 -95.701 1.00 82.69 199 ASP A N 1
ATOM 1569 C CA . ASP A 1 199 ? 67.826 7.065 -96.971 1.00 82.69 199 ASP A CA 1
ATOM 1570 C C . ASP A 1 199 ? 68.787 8.257 -97.140 1.00 82.69 199 ASP A C 1
ATOM 1572 O O . ASP A 1 199 ? 69.379 8.436 -98.203 1.00 82.69 199 ASP A O 1
ATOM 1576 N N . LEU A 1 200 ? 69.024 9.021 -96.064 1.00 82.25 200 LEU A N 1
ATOM 1577 C CA . LEU A 1 200 ? 70.015 10.103 -96.008 1.00 82.25 200 LEU A CA 1
ATOM 1578 C C . LEU A 1 200 ? 71.469 9.614 -96.114 1.00 82.25 200 LEU A C 1
ATOM 1580 O O . LEU A 1 200 ? 72.299 10.347 -96.641 1.00 82.25 200 LEU A O 1
ATOM 1584 N N . GLU A 1 201 ? 71.797 8.404 -95.657 1.00 81.38 201 GLU A N 1
ATOM 1585 C CA . GLU A 1 201 ? 73.145 7.820 -95.764 1.00 81.38 201 GLU A CA 1
ATOM 1586 C C . GLU A 1 201 ? 73.550 7.558 -97.228 1.00 81.38 201 GLU A C 1
ATOM 1588 O O . GLU A 1 201 ? 74.724 7.671 -97.578 1.00 81.38 201 GLU A O 1
ATOM 1593 N N . ALA A 1 202 ? 72.579 7.306 -98.113 1.00 75.69 202 ALA A N 1
ATOM 1594 C CA . ALA A 1 202 ? 72.806 7.179 -99.554 1.00 75.69 202 ALA A CA 1
ATOM 1595 C C . ALA A 1 202 ? 72.933 8.534 -100.289 1.00 75.69 202 ALA A C 1
ATOM 1597 O O . ALA A 1 202 ? 73.484 8.587 -101.392 1.00 75.69 202 ALA A O 1
ATOM 1598 N N . VAL A 1 203 ? 72.450 9.638 -99.700 1.00 77.50 203 VAL A N 1
ATOM 1599 C CA . VAL A 1 203 ? 72.413 10.962 -100.354 1.00 77.50 203 VAL A CA 1
ATOM 1600 C C . VAL A 1 203 ? 73.803 11.520 -100.697 1.00 77.50 203 VAL A C 1
ATOM 1602 O O . VAL A 1 203 ? 73.935 12.026 -101.809 1.00 77.50 203 VAL A O 1
ATOM 1605 N N . PRO A 1 204 ? 74.857 11.424 -99.857 1.00 76.31 204 PRO A N 1
ATOM 1606 C CA . PRO A 1 204 ? 76.202 11.867 -100.232 1.00 76.31 204 PRO A CA 1
ATOM 1607 C C . PRO A 1 204 ? 76.732 11.174 -101.490 1.00 76.31 204 PRO A C 1
ATOM 1609 O O . PRO A 1 204 ? 77.181 11.855 -102.405 1.00 76.31 204 PRO A O 1
ATOM 1612 N N . GLY A 1 205 ? 76.598 9.846 -101.588 1.00 74.44 205 GLY A N 1
ATOM 1613 C CA . GLY A 1 205 ? 77.025 9.091 -102.770 1.00 74.44 205 GLY A CA 1
ATOM 1614 C C . GLY A 1 205 ? 76.183 9.402 -104.012 1.00 74.44 205 GLY A C 1
ATOM 1615 O O . GLY A 1 205 ? 76.722 9.515 -105.110 1.00 74.44 205 GLY A O 1
ATOM 1616 N N . ALA A 1 206 ? 74.873 9.613 -103.848 1.00 74.81 206 ALA A N 1
ATOM 1617 C CA . ALA A 1 206 ? 73.997 10.048 -104.936 1.00 74.81 206 ALA A CA 1
ATOM 1618 C C . ALA A 1 206 ? 74.313 11.481 -105.411 1.00 74.81 206 ALA A C 1
ATOM 1620 O O . ALA A 1 206 ? 74.265 11.755 -106.609 1.00 74.81 206 ALA A O 1
ATOM 1621 N N . LEU A 1 207 ? 74.676 12.386 -104.495 1.00 75.19 207 LEU A N 1
ATOM 1622 C CA . LEU A 1 207 ? 75.133 13.738 -104.818 1.00 75.19 207 LEU A CA 1
ATOM 1623 C C . LEU A 1 207 ? 76.495 13.714 -105.512 1.00 75.19 207 LEU A C 1
ATOM 1625 O O . LEU A 1 207 ? 76.646 14.386 -106.524 1.00 75.19 207 LEU A O 1
ATOM 1629 N N . GLU A 1 208 ? 77.466 12.938 -105.027 1.00 74.62 208 GLU A N 1
ATOM 1630 C CA . GLU A 1 208 ? 78.768 12.772 -105.690 1.00 74.62 208 GLU A CA 1
ATOM 1631 C C . GLU A 1 208 ? 78.613 12.191 -107.099 1.00 74.62 208 GLU A C 1
ATOM 1633 O O . GLU A 1 208 ? 79.214 12.714 -108.035 1.00 74.62 208 GLU A O 1
ATOM 1638 N N . ALA A 1 209 ? 77.750 11.185 -107.283 1.00 75.19 209 ALA A N 1
ATOM 1639 C CA . ALA A 1 209 ? 77.420 10.653 -108.603 1.00 75.19 209 ALA A CA 1
ATOM 1640 C C . ALA A 1 209 ? 76.769 11.714 -109.508 1.00 75.19 209 ALA A C 1
ATOM 1642 O O . ALA A 1 209 ? 77.172 11.856 -110.659 1.00 75.19 209 ALA A O 1
ATOM 1643 N N . ALA A 1 210 ? 75.826 12.512 -108.994 1.00 73.62 210 ALA A N 1
ATOM 1644 C CA . ALA A 1 210 ? 75.198 13.598 -109.749 1.00 73.62 210 ALA A CA 1
ATOM 1645 C C . ALA A 1 210 ? 76.173 14.749 -110.072 1.00 73.62 210 ALA A C 1
ATOM 1647 O O . ALA A 1 210 ? 76.080 15.345 -111.144 1.00 73.62 210 ALA A O 1
ATOM 1648 N N . TYR A 1 211 ? 77.133 15.052 -109.191 1.00 75.31 211 TYR A N 1
ATOM 1649 C CA . TYR A 1 211 ? 78.215 15.999 -109.473 1.00 75.31 211 TYR A CA 1
ATOM 1650 C C . TYR A 1 211 ? 79.152 15.459 -110.553 1.00 75.31 211 TYR A C 1
ATOM 1652 O O . TYR A 1 211 ? 79.437 16.183 -111.500 1.00 75.31 211 TYR A O 1
ATOM 1660 N N . GLN A 1 212 ? 79.557 14.188 -110.480 1.00 72.81 212 GLN A N 1
ATOM 1661 C CA . GLN A 1 212 ? 80.358 13.546 -111.526 1.00 72.81 212 GLN A CA 1
ATOM 1662 C C . GLN A 1 212 ? 79.604 13.479 -112.859 1.00 72.81 212 GLN A C 1
ATOM 1664 O O . GLN A 1 212 ? 80.187 13.744 -113.902 1.00 72.81 212 GLN A O 1
ATOM 1669 N N . GLU A 1 213 ? 78.308 13.168 -112.866 1.00 68.19 213 GLU A N 1
ATOM 1670 C CA . GLU A 1 213 ? 77.491 13.161 -114.085 1.00 68.19 213 GLU A CA 1
ATOM 1671 C C . GLU A 1 213 ? 77.335 14.574 -114.668 1.00 68.19 213 GLU A C 1
ATOM 1673 O O . GLU A 1 213 ? 77.431 14.750 -115.883 1.00 68.19 213 GLU A O 1
ATOM 1678 N N . ARG A 1 214 ? 77.191 15.600 -113.818 1.00 68.56 214 ARG A N 1
ATOM 1679 C CA . ARG A 1 214 ? 77.171 17.009 -114.233 1.00 68.56 214 ARG A CA 1
ATOM 1680 C C . ARG A 1 214 ? 78.528 17.482 -114.755 1.00 68.56 214 ARG A C 1
ATOM 1682 O O . ARG A 1 214 ? 78.553 18.226 -115.727 1.00 68.56 214 ARG A O 1
ATOM 1689 N N . ASP A 1 215 ? 79.633 17.062 -114.153 1.00 66.25 215 ASP A N 1
ATOM 1690 C CA . ASP A 1 215 ? 80.973 17.437 -114.601 1.00 66.25 215 ASP A CA 1
ATOM 1691 C C . ASP A 1 215 ? 81.319 16.697 -115.913 1.00 66.25 215 ASP A C 1
ATOM 1693 O O . ASP A 1 215 ? 81.748 17.343 -116.862 1.00 66.25 215 ASP A O 1
ATOM 1697 N N . ASN A 1 216 ? 80.946 15.418 -116.070 1.00 58.16 216 ASN A N 1
ATOM 1698 C CA . ASN A 1 216 ? 80.979 14.693 -117.355 1.00 58.16 216 ASN A CA 1
ATOM 1699 C C . ASN A 1 216 ? 80.064 15.334 -118.429 1.00 58.16 216 ASN A C 1
ATOM 1701 O O . ASN A 1 216 ? 80.385 15.335 -119.620 1.00 58.16 216 ASN A O 1
ATOM 1705 N N . LEU A 1 217 ? 78.911 15.892 -118.035 1.00 59.69 217 LEU A N 1
ATOM 1706 C CA . LEU A 1 217 ? 78.047 16.696 -118.910 1.00 59.69 217 LEU A CA 1
ATOM 1707 C C . LEU A 1 217 ? 78.653 18.071 -119.218 1.00 59.69 217 LEU A C 1
ATOM 1709 O O . LEU A 1 217 ? 78.413 18.593 -120.300 1.00 59.69 217 LEU A O 1
ATOM 1713 N N . SER A 1 218 ? 79.442 18.651 -118.314 1.00 55.53 218 SER A N 1
ATOM 1714 C CA . SER A 1 218 ? 80.155 19.912 -118.527 1.00 55.53 218 SER A CA 1
ATOM 1715 C C . SER A 1 218 ? 81.366 19.725 -119.440 1.00 55.53 218 SER A C 1
ATOM 1717 O O . SER A 1 218 ? 81.624 20.589 -120.271 1.00 55.53 218 SER A O 1
ATOM 1719 N N . GLU A 1 219 ? 82.064 18.591 -119.348 1.00 51.19 219 GLU A N 1
ATOM 1720 C CA . GLU A 1 219 ? 83.102 18.191 -120.300 1.00 51.19 219 GLU A CA 1
ATOM 1721 C C . GLU A 1 219 ? 82.481 17.943 -121.685 1.00 51.19 219 GLU A C 1
ATOM 1723 O O . GLU A 1 219 ? 82.924 18.553 -122.657 1.00 51.19 219 GLU A O 1
ATOM 1728 N N . ARG A 1 220 ? 81.361 17.206 -121.785 1.00 47.81 220 ARG A N 1
ATOM 1729 C CA . ARG A 1 220 ? 80.596 17.077 -123.049 1.00 47.81 220 ARG A CA 1
ATOM 1730 C C . ARG A 1 220 ? 80.073 18.406 -123.599 1.00 47.81 220 ARG A C 1
ATOM 1732 O O . ARG A 1 220 ? 80.111 18.613 -124.807 1.00 47.81 220 ARG A O 1
ATOM 1739 N N . ASN A 1 221 ? 79.596 19.310 -122.746 1.00 47.22 221 ASN A N 1
ATOM 1740 C CA . ASN A 1 221 ? 79.107 20.622 -123.176 1.00 47.22 221 ASN A CA 1
ATOM 1741 C C . ASN A 1 221 ? 80.249 21.611 -123.479 1.00 47.22 221 ASN A C 1
ATOM 1743 O O . ASN A 1 221 ? 80.003 22.637 -124.110 1.00 47.22 221 ASN A O 1
ATOM 1747 N N . SER A 1 222 ? 81.496 21.310 -123.093 1.00 44.97 222 SER A N 1
ATOM 1748 C CA . SER A 1 222 ? 82.664 22.118 -123.473 1.00 44.97 222 SER A CA 1
ATOM 1749 C C . SER A 1 222 ? 83.072 21.951 -124.946 1.00 44.97 222 SER A C 1
ATOM 1751 O O . SER A 1 222 ? 83.775 22.809 -125.477 1.00 44.97 222 SER A O 1
ATOM 1753 N N . GLU A 1 223 ? 82.557 20.927 -125.641 1.00 41.19 223 GLU A N 1
ATOM 1754 C CA . GLU A 1 223 ? 82.741 20.726 -127.088 1.00 41.19 223 GLU A CA 1
ATOM 1755 C C . GLU A 1 223 ? 81.626 21.354 -127.958 1.00 41.19 223 GLU A C 1
ATOM 1757 O O . GLU A 1 223 ? 81.744 21.373 -129.184 1.00 41.19 223 GLU A O 1
ATOM 1762 N N . THR A 1 224 ? 80.564 21.925 -127.367 1.00 38.44 224 THR A N 1
ATOM 1763 C CA . THR A 1 224 ? 79.472 22.597 -128.107 1.00 38.44 224 THR A CA 1
ATOM 1764 C C . THR A 1 224 ? 79.054 23.923 -127.464 1.00 38.44 224 THR A C 1
ATOM 1766 O O . THR A 1 224 ? 78.179 23.967 -126.601 1.00 38.44 224 THR A O 1
ATOM 1769 N N . SER A 1 225 ? 79.664 25.022 -127.917 1.00 33.69 225 SER A N 1
ATOM 1770 C CA . SER A 1 225 ? 79.291 26.402 -127.555 1.00 33.69 225 SER A CA 1
ATOM 1771 C C . SER A 1 225 ? 78.310 27.043 -128.556 1.00 33.69 225 SER A C 1
ATOM 1773 O O . SER A 1 225 ? 78.266 26.626 -129.711 1.00 33.69 225 SER A O 1
ATOM 1775 N N . HIS A 1 226 ? 77.633 28.120 -128.114 1.00 30.25 226 HIS A N 1
ATOM 1776 C CA . HIS A 1 226 ? 76.544 28.891 -128.765 1.00 30.25 226 HIS A CA 1
ATOM 1777 C C . HIS A 1 226 ? 75.134 28.252 -128.627 1.00 30.25 226 HIS A C 1
ATOM 1779 O O . HIS A 1 226 ? 74.990 27.049 -128.789 1.00 30.25 226 HIS A O 1
ATOM 1785 N N . GLU A 1 227 ? 74.046 28.976 -128.296 1.00 31.11 227 GLU A N 1
ATOM 1786 C CA . GLU A 1 227 ? 73.811 30.438 -128.325 1.00 31.11 227 GLU A CA 1
ATOM 1787 C C . GLU A 1 227 ? 72.656 30.918 -127.383 1.00 31.11 227 GLU A C 1
ATOM 1789 O O . GLU A 1 227 ? 71.787 30.141 -126.999 1.00 31.11 227 GLU A O 1
ATOM 1794 N N . THR A 1 228 ? 72.612 32.230 -127.082 1.00 33.38 228 THR A N 1
ATOM 1795 C CA . THR A 1 228 ? 71.453 33.056 -126.607 1.00 33.38 228 THR A CA 1
ATOM 1796 C C . THR A 1 228 ? 70.776 32.866 -125.216 1.00 33.38 228 THR A C 1
ATOM 1798 O O . THR A 1 228 ? 69.769 32.187 -125.073 1.00 33.38 228 THR A O 1
ATOM 1801 N N . SER A 1 229 ? 71.270 33.623 -124.220 1.00 32.38 229 SER A N 1
ATOM 1802 C CA . SER A 1 229 ? 70.655 34.847 -123.623 1.00 32.38 229 SER A CA 1
ATOM 1803 C C . SER A 1 229 ? 69.225 34.951 -123.006 1.00 32.38 229 SER A C 1
ATOM 1805 O O . SER A 1 229 ? 68.240 34.850 -123.724 1.00 32.38 229 SER A O 1
ATOM 1807 N N . HIS A 1 230 ? 69.189 35.480 -121.754 1.00 33.16 230 HIS A N 1
ATOM 1808 C CA . HIS A 1 230 ? 68.208 36.429 -121.128 1.00 33.16 230 HIS A CA 1
ATOM 1809 C C . HIS A 1 230 ? 66.727 35.976 -120.874 1.00 33.16 230 HIS A C 1
ATOM 1811 O O . HIS A 1 230 ? 66.146 35.283 -121.693 1.00 33.16 230 HIS A O 1
ATOM 1817 N N . GLU A 1 231 ? 65.987 36.358 -119.805 1.00 34.97 231 GLU A N 1
ATOM 1818 C CA . GLU A 1 231 ? 66.275 37.054 -118.520 1.00 34.97 231 GLU A CA 1
ATOM 1819 C C . GLU A 1 231 ? 65.055 37.032 -117.542 1.00 34.97 231 GLU A C 1
ATOM 1821 O O . GLU A 1 231 ? 63.974 37.414 -117.971 1.00 34.97 231 GLU A O 1
ATOM 1826 N N . THR A 1 232 ? 65.244 36.789 -116.221 1.00 37.78 232 THR A N 1
ATOM 1827 C CA . THR A 1 232 ? 64.435 37.323 -115.056 1.00 37.78 232 THR A CA 1
ATOM 1828 C C . THR A 1 232 ? 62.889 37.075 -115.000 1.00 37.78 232 THR A C 1
ATOM 1830 O O . THR A 1 232 ? 62.311 36.636 -115.977 1.00 37.78 232 THR A O 1
ATOM 1833 N N . ASN A 1 233 ? 62.051 37.290 -113.959 1.00 37.69 233 ASN A N 1
ATOM 1834 C CA . ASN A 1 233 ? 62.042 37.637 -112.506 1.00 37.69 233 ASN A CA 1
ATOM 1835 C C . ASN A 1 233 ? 60.588 37.337 -111.975 1.00 37.69 233 ASN A C 1
ATOM 1837 O O . ASN A 1 233 ? 59.687 37.259 -112.802 1.00 37.69 233 ASN A O 1
ATOM 1841 N N . SER A 1 234 ? 60.187 37.245 -110.689 1.00 36.38 234 SER A N 1
ATOM 1842 C CA . SER A 1 234 ? 60.838 37.044 -109.372 1.00 36.38 234 SER A CA 1
ATOM 1843 C C . SER A 1 234 ? 59.776 36.748 -108.264 1.00 36.38 234 SER A C 1
ATOM 1845 O O . SER A 1 234 ? 58.580 36.843 -108.515 1.00 36.38 234 SER A O 1
ATOM 1847 N N . ALA A 1 235 ? 60.232 36.461 -107.035 1.00 36.22 235 ALA A N 1
ATOM 1848 C CA . ALA A 1 235 ? 59.608 36.737 -105.716 1.00 36.22 235 ALA A CA 1
ATOM 1849 C C . ALA A 1 235 ? 58.130 36.352 -105.376 1.00 36.22 235 ALA A C 1
ATOM 1851 O O . ALA A 1 235 ? 57.198 37.140 -105.502 1.00 36.22 235 ALA A O 1
ATOM 1852 N N . VAL A 1 236 ? 57.978 35.179 -104.738 1.00 44.50 236 VAL A N 1
ATOM 1853 C CA . VAL A 1 236 ? 57.484 34.939 -103.340 1.00 44.50 236 VAL A CA 1
ATOM 1854 C C . VAL A 1 236 ? 57.244 36.238 -102.508 1.00 44.50 236 VAL A C 1
ATOM 1856 O O . VAL A 1 236 ? 58.154 37.070 -102.518 1.00 44.50 236 VAL A O 1
ATOM 1859 N N . PRO A 1 237 ? 56.134 36.427 -101.727 1.00 54.38 237 PRO A N 1
ATOM 1860 C CA . PRO A 1 237 ? 56.010 35.723 -100.432 1.00 54.38 237 PRO A CA 1
ATOM 1861 C C . PRO A 1 237 ? 54.626 35.438 -99.782 1.00 54.38 237 PRO A C 1
ATOM 1863 O O . PRO A 1 237 ? 53.648 36.148 -99.964 1.00 54.38 237 PRO A O 1
ATOM 1866 N N . LEU A 1 238 ? 54.660 34.393 -98.937 1.00 47.56 238 LEU A N 1
ATOM 1867 C CA . LEU A 1 238 ? 54.097 34.225 -97.576 1.00 47.56 238 LEU A CA 1
ATOM 1868 C C . LEU A 1 238 ? 52.789 34.938 -97.170 1.00 47.56 238 LEU A C 1
ATOM 1870 O O . LEU A 1 238 ? 52.729 36.162 -97.130 1.00 47.56 238 LEU A O 1
ATOM 1874 N N . ASP A 1 239 ? 51.867 34.157 -96.593 1.00 41.47 239 ASP A N 1
ATOM 1875 C CA . ASP A 1 239 ? 50.943 34.638 -95.554 1.00 41.47 239 ASP A CA 1
ATOM 1876 C C . ASP A 1 239 ? 50.902 33.659 -94.361 1.00 41.47 239 ASP A C 1
ATOM 1878 O O . ASP A 1 239 ? 51.244 32.478 -94.489 1.00 41.47 239 ASP A O 1
ATOM 1882 N N . GLY A 1 240 ? 50.566 34.165 -93.173 1.00 43.03 240 GLY A N 1
ATOM 1883 C CA . GLY A 1 240 ? 50.807 33.507 -91.894 1.00 43.03 240 GLY A CA 1
ATOM 1884 C C . GLY A 1 240 ? 49.563 33.274 -91.034 1.00 43.03 240 GLY A C 1
ATOM 1885 O O . GLY A 1 240 ? 48.821 34.190 -90.721 1.00 43.03 240 GLY A O 1
ATOM 1886 N N . LYS A 1 241 ? 49.450 32.036 -90.539 1.00 49.16 241 LYS A N 1
ATOM 1887 C CA . LYS A 1 241 ? 49.280 31.691 -89.111 1.00 49.16 241 LYS A CA 1
ATOM 1888 C C . LYS A 1 241 ? 48.301 32.547 -88.267 1.00 49.16 241 LYS A C 1
ATOM 1890 O O . LYS A 1 241 ? 48.607 33.674 -87.906 1.00 49.16 241 LYS A O 1
ATOM 1895 N N . VAL A 1 242 ? 47.258 31.895 -87.739 1.00 45.53 242 VAL A N 1
ATOM 1896 C CA . VAL A 1 242 ? 46.963 31.687 -86.291 1.00 45.53 242 VAL A CA 1
ATOM 1897 C C . VAL A 1 242 ? 45.463 31.412 -86.112 1.00 45.53 242 VAL A C 1
ATOM 1899 O O . VAL A 1 242 ? 44.620 32.190 -86.539 1.00 45.53 242 VAL A O 1
ATOM 1902 N N . GLY A 1 243 ? 45.139 30.321 -85.413 1.00 39.62 243 GLY A N 1
ATOM 1903 C CA . GLY A 1 243 ? 43.774 29.968 -85.021 1.00 39.62 243 GLY A CA 1
ATOM 1904 C C . GLY A 1 243 ? 43.759 29.127 -83.746 1.00 39.62 243 GLY A C 1
ATOM 1905 O O . GLY A 1 243 ? 43.597 27.914 -83.805 1.00 39.62 243 GLY A O 1
ATOM 1906 N N . ALA A 1 244 ? 43.951 29.775 -82.597 1.00 46.75 244 ALA A N 1
ATOM 1907 C CA . ALA A 1 244 ? 43.465 29.282 -81.306 1.00 46.75 244 ALA A CA 1
ATOM 1908 C C . ALA A 1 244 ? 42.128 30.000 -81.028 1.00 46.75 244 ALA A C 1
ATOM 1910 O O . ALA A 1 244 ? 41.968 31.148 -81.428 1.00 46.75 244 ALA A O 1
ATOM 1911 N N . GLY A 1 245 ? 41.118 29.425 -80.383 1.00 43.91 245 GLY A N 1
ATOM 1912 C CA . GLY A 1 245 ? 41.090 28.224 -79.553 1.00 43.91 245 GLY A CA 1
ATOM 1913 C C . GLY A 1 245 ? 40.283 28.560 -78.298 1.00 43.91 245 GLY A C 1
ATOM 1914 O O . GLY A 1 245 ? 40.807 29.214 -77.403 1.00 43.91 245 GLY A O 1
ATOM 1915 N N . SER A 1 246 ? 38.999 28.192 -78.266 1.00 47.16 246 SER A N 1
ATOM 1916 C CA . SER A 1 246 ? 38.103 28.422 -77.123 1.00 47.16 246 SER A CA 1
ATOM 1917 C C . SER A 1 246 ? 36.831 27.578 -77.240 1.00 47.16 246 SER A C 1
ATOM 1919 O O . SER A 1 246 ? 36.135 27.707 -78.242 1.00 47.16 246 SER A O 1
ATOM 1921 N N . THR A 1 247 ? 36.579 26.747 -76.223 1.00 50.44 247 THR A N 1
ATOM 1922 C CA . THR A 1 247 ? 35.313 26.133 -75.739 1.00 50.44 247 THR A CA 1
ATOM 1923 C C . THR A 1 247 ? 35.746 25.102 -74.686 1.00 50.44 247 THR A C 1
ATOM 1925 O O . THR A 1 247 ? 36.602 24.273 -74.991 1.00 50.44 247 THR A O 1
ATOM 1928 N N . HIS A 1 248 ? 35.448 25.316 -73.401 1.00 45.56 248 HIS A N 1
ATOM 1929 C CA . HIS A 1 248 ? 34.197 24.951 -72.706 1.00 45.56 248 HIS A CA 1
ATOM 1930 C C . HIS A 1 248 ? 34.093 23.451 -72.422 1.00 45.56 248 HIS A C 1
ATOM 1932 O O . HIS A 1 248 ? 33.847 22.693 -73.380 1.00 45.56 248 HIS A O 1
#

Secondary structure (DSSP, 8-state):
--PPPPPP--EETTEE-HHHHHHHHHHHHHHHHHHHHHHHHHHHHHHHHHHHHHHHHHHHHHHS-----HHHHHHHHHHHHHHHHHHHHHHHHHHHHHHHHHHHHHHHHHHHHHHHHHHHHHHHHHHHHHHHHHHHHHHHHHHHHHHHHHHHHHHHHHHHHHHHHHHHHHHHHHHHHHHHHHHHHHHHHHHHHHHHHHHHHHHHHHHHHHHHHHHHHHHHHTT-------------------------

Foldseek 3Di:
DDDDDDDDFPDDVPGGDVVVVVVVVVVVVVVVVVVVVVVVVVVVVVVVVVVVVVVVVVVVCLVVPPDPPPVSVVVVVVVVVVVVVVVVVVVVVVVVVVVVVVVVVVVVVVVVVVVVVVVVVVVVVVVVVVVVVVVVVVVVVVVVVVVVVVVVVVVVVVVVVVVVVVVVVVVVVVVVVVVVVVVVVVVVVVVVVVVVVVVVVCVVVVVVVVVVVVVVVVVVCVVDDDDDDDDDDDDDDDDDDDDDDDDD